Protein AF-A0A2A5E226-F1 (afdb_monomer_lite)

Secondary structure (DSSP, 8-state):
--EEEEE-TTT--EEEEES--TT-EEE-TTT--EEE------HHHHHHHHHHHS-HHHHHHHHHHHHHHHHHHHHHHHHHHHHHHHHHHHHHHHHHHHHHHHHH-------PPPHHHHHHHHHHHHHHHHHHHHHHHHHHHHHHHHHHHHHHHHHHHHHHHHHHHHHHHHHHHHHHHHHHHHHHHHHHHHHHHHHHHHHHHHHHHHHT-SS-------------------------------------THHHHHHHHTT--

pLDDT: mean 72.72, std 20.89, range [28.92, 97.62]

Structure (mmCIF, N/CA/C/O backbone):
data_AF-A0A2A5E226-F1
#
_entry.id   AF-A0A2A5E226-F1
#
loop_
_atom_site.group_PDB
_atom_site.id
_atom_site.type_symbol
_atom_site.label_atom_id
_atom_site.label_alt_id
_atom_site.label_comp_id
_atom_site.label_asym_id
_atom_site.label_entity_id
_atom_site.label_seq_id
_atom_site.pdbx_PDB_ins_code
_atom_site.Cartn_x
_atom_site.Cartn_y
_atom_site.Cartn_z
_atom_site.occupancy
_atom_site.B_iso_or_equiv
_atom_site.auth_seq_id
_atom_site.auth_comp_id
_atom_site.auth_asym_id
_atom_site.auth_atom_id
_atom_site.pdbx_PDB_model_num
ATOM 1 N N . MET A 1 1 ? 13.725 -60.659 -5.431 1.00 53.56 1 MET A N 1
ATOM 2 C CA . MET A 1 1 ? 14.191 -60.593 -6.836 1.00 53.56 1 MET A CA 1
ATOM 3 C C . MET A 1 1 ? 14.044 -59.154 -7.307 1.00 53.56 1 MET A C 1
ATOM 5 O O . MET A 1 1 ? 12.981 -58.585 -7.091 1.00 53.56 1 MET A O 1
ATOM 9 N N . ALA A 1 2 ? 15.102 -58.538 -7.840 1.00 60.06 2 ALA A N 1
ATOM 10 C CA . ALA A 1 2 ? 15.049 -57.152 -8.306 1.00 60.06 2 ALA A CA 1
ATOM 11 C C . ALA A 1 2 ? 14.292 -57.088 -9.643 1.00 60.06 2 ALA A C 1
ATOM 13 O O . ALA A 1 2 ? 14.666 -57.764 -10.601 1.00 60.06 2 ALA A O 1
ATOM 14 N N . LYS A 1 3 ? 13.213 -56.302 -9.689 1.00 72.56 3 LYS A N 1
ATOM 15 C CA . LYS A 1 3 ? 12.493 -55.990 -10.927 1.00 72.56 3 LYS A CA 1
ATOM 16 C C . LYS A 1 3 ? 13.030 -54.679 -11.474 1.00 72.56 3 LYS A C 1
ATOM 18 O O . LYS A 1 3 ? 13.206 -53.729 -10.711 1.00 72.56 3 LYS A O 1
ATOM 23 N N . SER A 1 4 ? 13.284 -54.606 -12.773 1.00 74.56 4 SER A N 1
ATOM 24 C CA . SER A 1 4 ? 13.715 -53.359 -13.409 1.00 74.56 4 SER A CA 1
ATOM 25 C C . SER A 1 4 ? 12.872 -53.076 -14.642 1.00 74.56 4 SER A C 1
ATOM 27 O O . SER A 1 4 ? 12.510 -53.981 -15.394 1.00 74.56 4 SER A O 1
ATOM 29 N N . THR A 1 5 ? 12.536 -51.803 -14.827 1.00 80.19 5 THR A N 1
ATOM 30 C CA . THR A 1 5 ? 11.712 -51.340 -15.943 1.00 80.19 5 THR A CA 1
ATOM 31 C C . THR A 1 5 ? 12.616 -50.862 -17.073 1.00 80.19 5 THR A C 1
ATOM 33 O O . THR A 1 5 ? 13.393 -49.929 -16.882 1.00 80.19 5 THR A O 1
ATOM 36 N N . PHE A 1 6 ? 12.486 -51.466 -18.254 1.00 77.69 6 PHE A N 1
ATOM 37 C CA . PHE A 1 6 ? 13.199 -51.071 -19.471 1.00 77.69 6 PHE A CA 1
ATOM 38 C C . PHE A 1 6 ? 12.232 -50.510 -20.503 1.00 77.69 6 PHE A C 1
ATOM 40 O O . PHE A 1 6 ? 11.155 -51.057 -20.738 1.00 77.69 6 PHE A O 1
ATOM 47 N N . TYR A 1 7 ? 12.624 -49.421 -21.151 1.00 80.19 7 TYR A N 1
ATOM 48 C CA . TYR A 1 7 ? 11.823 -48.804 -22.200 1.00 80.19 7 TYR A CA 1
ATOM 49 C C . TYR A 1 7 ? 12.187 -49.405 -23.556 1.00 80.19 7 TYR A C 1
ATOM 51 O O . TYR A 1 7 ? 13.360 -49.528 -23.897 1.00 80.19 7 TYR A O 1
ATOM 59 N N . CYS A 1 8 ? 11.176 -49.801 -24.327 1.00 79.69 8 CYS A N 1
ATOM 60 C CA . CYS A 1 8 ? 11.375 -50.289 -25.688 1.00 79.69 8 CYS A CA 1
ATOM 61 C C . CYS A 1 8 ? 11.846 -49.144 -26.596 1.00 79.69 8 CYS A C 1
ATOM 63 O O . CYS A 1 8 ? 11.177 -48.113 -26.662 1.00 79.69 8 CYS A O 1
ATOM 65 N N . SER A 1 9 ? 12.936 -49.336 -27.343 1.00 79.56 9 SER A N 1
ATOM 66 C CA . SER A 1 9 ? 13.488 -48.313 -28.248 1.00 79.56 9 SER A CA 1
ATOM 67 C C . SER A 1 9 ? 12.563 -47.988 -29.425 1.00 79.56 9 SER A C 1
ATOM 69 O O . SER A 1 9 ? 12.605 -46.883 -29.953 1.00 79.56 9 SER A O 1
ATOM 71 N N . HIS A 1 10 ? 11.689 -48.922 -29.808 1.00 79.81 10 HIS A N 1
ATOM 72 C CA . HIS A 1 10 ? 10.753 -48.735 -30.917 1.00 79.81 10 HIS A CA 1
ATOM 73 C C . HIS A 1 10 ? 9.467 -47.991 -30.545 1.00 79.81 10 HIS A C 1
ATOM 75 O O . HIS A 1 10 ? 8.918 -47.292 -31.389 1.00 79.81 10 HIS A O 1
ATOM 81 N N . CYS A 1 11 ? 8.941 -48.160 -29.325 1.00 85.19 11 CYS A N 1
ATOM 82 C CA . CYS A 1 11 ? 7.647 -47.571 -28.939 1.00 85.19 11 CYS A CA 1
ATOM 83 C C . CYS A 1 11 ? 7.689 -46.702 -27.677 1.00 85.19 11 CYS A C 1
ATOM 85 O O . CYS A 1 11 ? 6.658 -46.164 -27.280 1.00 85.19 11 CYS A O 1
ATOM 87 N N . GLY A 1 12 ? 8.839 -46.598 -27.009 1.00 79.12 12 GLY A N 1
ATOM 88 C CA . GLY A 1 12 ? 9.019 -45.790 -25.802 1.00 79.12 12 GLY A CA 1
ATOM 89 C C . GLY A 1 12 ? 8.248 -46.281 -24.574 1.00 79.12 12 GLY A C 1
ATOM 90 O O . GLY A 1 12 ? 8.254 -45.606 -23.551 1.00 79.12 12 GLY A O 1
ATOM 91 N N . LYS A 1 13 ? 7.574 -47.439 -24.634 1.00 81.19 13 LYS A N 1
ATOM 92 C CA . LYS A 1 13 ? 6.801 -47.976 -23.505 1.00 81.19 13 LYS A CA 1
ATOM 93 C C . LYS A 1 13 ? 7.666 -48.833 -22.583 1.00 81.19 13 LYS A C 1
ATOM 95 O O . LYS A 1 13 ? 8.498 -49.616 -23.048 1.00 81.19 13 LYS A O 1
ATOM 100 N N . GLY A 1 14 ? 7.435 -48.691 -21.279 1.00 80.88 14 GLY A N 1
ATOM 101 C CA . GLY A 1 14 ? 8.106 -49.462 -20.235 1.00 80.88 14 GLY A CA 1
ATOM 102 C C . GLY A 1 14 ? 7.649 -50.922 -20.215 1.00 80.88 14 GLY A C 1
ATOM 103 O O . GLY A 1 14 ? 6.458 -51.209 -20.304 1.00 80.88 14 GLY A O 1
ATOM 104 N N . ASN A 1 15 ? 8.601 -51.841 -20.098 1.00 78.44 15 ASN A N 1
ATOM 105 C CA . ASN A 1 15 ? 8.393 -53.269 -19.891 1.00 78.44 15 ASN A CA 1
ATOM 106 C C . ASN A 1 15 ? 9.143 -53.649 -18.613 1.00 78.44 15 ASN A C 1
ATOM 108 O O . ASN A 1 15 ? 10.300 -53.269 -18.436 1.00 78.44 15 ASN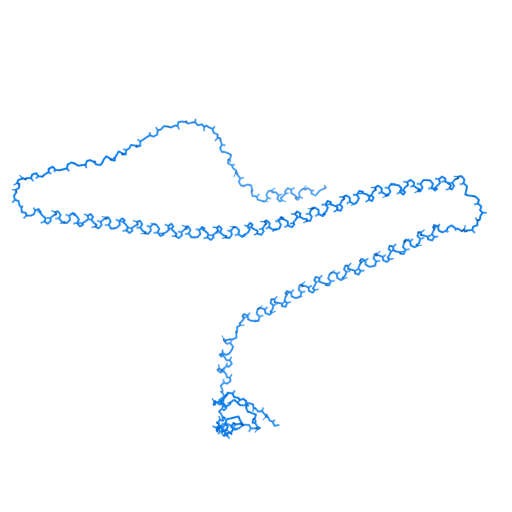 A O 1
ATOM 112 N N . VAL A 1 16 ? 8.484 -54.372 -17.715 1.00 80.25 16 VAL A N 1
ATOM 113 C CA . VAL A 1 16 ? 9.109 -54.849 -16.478 1.00 80.25 16 VAL A CA 1
ATOM 114 C C . VAL A 1 16 ? 9.751 -56.198 -16.768 1.00 80.25 16 VAL A C 1
ATOM 116 O O . VAL A 1 16 ? 9.074 -57.107 -17.244 1.00 80.25 16 VAL A O 1
ATOM 119 N N . VAL A 1 17 ? 11.050 -56.315 -16.498 1.00 77.75 17 VAL A N 1
ATOM 120 C CA . VAL A 1 17 ? 11.806 -57.560 -16.660 1.00 77.75 17 VAL A CA 1
ATOM 121 C C . VAL A 1 17 ? 12.277 -58.016 -15.283 1.00 77.75 17 VAL A C 1
ATOM 123 O O . VAL A 1 17 ? 12.879 -57.244 -14.530 1.00 77.75 17 VAL A O 1
ATOM 126 N N . ASP A 1 18 ? 11.966 -59.265 -14.944 1.00 77.94 18 ASP A N 1
ATOM 127 C CA . ASP A 1 18 ? 12.426 -59.901 -13.713 1.00 77.94 18 ASP A CA 1
ATOM 128 C C . ASP A 1 18 ? 13.878 -60.375 -13.916 1.00 77.94 18 ASP A C 1
ATOM 130 O O . ASP A 1 18 ? 14.147 -61.173 -14.811 1.00 77.94 18 ASP A O 1
ATOM 134 N N . SER A 1 19 ? 14.810 -59.880 -13.090 1.00 76.19 19 SER A N 1
ATOM 135 C CA . SER A 1 19 ? 16.246 -60.225 -13.128 1.00 76.19 19 SER A CA 1
ATOM 136 C C . SER A 1 19 ? 16.934 -59.965 -14.485 1.00 76.19 19 SER A C 1
ATOM 138 O O . SER A 1 19 ? 17.381 -60.909 -15.139 1.00 76.19 19 SER A O 1
ATOM 140 N N . PRO A 1 20 ? 17.043 -58.699 -14.928 1.00 73.81 20 PRO A N 1
ATOM 141 C CA . PRO A 1 20 ? 17.631 -58.369 -16.225 1.00 73.81 20 PRO A CA 1
ATOM 142 C C . PRO A 1 20 ? 19.131 -58.684 -16.294 1.00 73.81 20 PRO A C 1
ATOM 144 O O . PRO A 1 20 ? 19.897 -58.321 -15.400 1.00 73.81 20 PRO A O 1
ATOM 147 N N . ILE A 1 21 ? 19.557 -59.295 -17.399 1.00 75.69 21 ILE A N 1
ATOM 148 C CA . ILE A 1 21 ? 20.969 -59.539 -17.718 1.00 75.69 21 ILE A CA 1
ATOM 149 C C . ILE A 1 21 ? 21.381 -58.619 -18.875 1.00 75.69 21 ILE A C 1
ATOM 151 O O . ILE A 1 21 ? 20.626 -58.425 -19.827 1.00 75.69 21 ILE A O 1
ATOM 155 N N . ASN A 1 22 ? 22.584 -58.042 -18.807 1.00 78.06 22 ASN A N 1
ATOM 1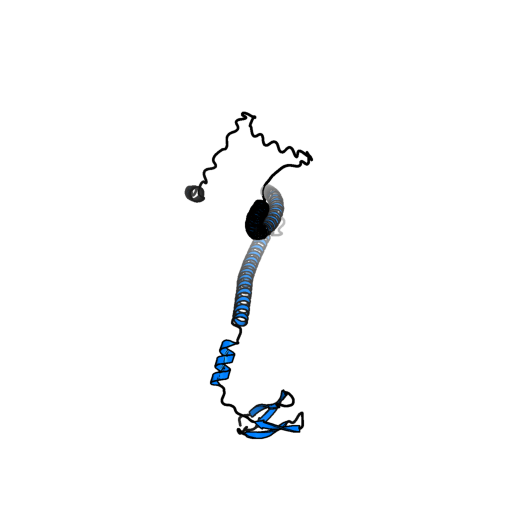56 C CA . ASN A 1 22 ? 23.119 -57.232 -19.902 1.00 78.06 22 ASN A CA 1
ATOM 157 C C . ASN A 1 22 ? 23.225 -58.067 -21.193 1.00 78.06 22 ASN A C 1
ATOM 159 O O . ASN A 1 22 ? 23.705 -59.199 -21.161 1.00 78.06 22 ASN A O 1
ATOM 163 N N . GLY A 1 23 ? 22.763 -57.526 -22.317 1.00 75.25 23 GLY A N 1
ATOM 164 C CA . GLY A 1 23 ? 22.661 -58.226 -23.599 1.00 75.25 23 GLY A CA 1
ATOM 165 C C . GLY A 1 23 ? 21.449 -59.160 -23.736 1.00 75.25 23 GLY A C 1
ATOM 166 O O . GLY A 1 23 ? 21.272 -59.776 -24.790 1.00 75.25 23 GLY A O 1
ATOM 167 N N . GLN A 1 24 ? 20.589 -59.284 -22.717 1.00 82.81 24 GLN A N 1
ATOM 168 C CA . GLN A 1 24 ? 19.393 -60.125 -22.792 1.00 82.81 24 GLN A CA 1
ATOM 169 C C . GLN A 1 24 ? 18.371 -59.533 -23.766 1.00 82.81 24 GLN A C 1
ATOM 171 O O . GLN A 1 24 ? 17.999 -58.362 -23.677 1.00 82.81 24 GLN A O 1
ATOM 176 N N . LYS A 1 25 ? 17.880 -60.370 -24.683 1.00 83.25 25 LYS A N 1
ATOM 177 C CA . LYS A 1 25 ? 16.801 -60.005 -25.601 1.00 83.25 25 LYS A CA 1
ATOM 178 C C . LYS A 1 25 ? 15.444 -60.234 -24.944 1.00 83.25 25 LYS A C 1
ATOM 180 O O . LYS A 1 25 ? 15.196 -61.306 -24.397 1.00 83.25 25 LYS A O 1
ATOM 185 N N . PHE A 1 26 ? 14.553 -59.255 -25.039 1.00 82.88 26 PHE A N 1
ATOM 186 C CA . PHE A 1 26 ? 13.158 -59.380 -24.621 1.00 82.88 26 PHE A CA 1
ATOM 187 C C . PHE A 1 26 ? 12.224 -58.867 -25.713 1.00 82.88 26 PHE A C 1
ATOM 189 O O . PHE A 1 26 ? 12.534 -57.917 -26.430 1.00 82.88 26 PHE A O 1
ATOM 196 N N . ASN A 1 27 ? 11.053 -59.482 -25.833 1.00 84.38 27 ASN A N 1
ATOM 197 C CA . ASN A 1 27 ? 10.020 -58.996 -26.739 1.00 84.38 27 ASN A CA 1
ATOM 198 C C . ASN A 1 27 ? 9.180 -57.944 -26.021 1.00 84.38 27 ASN A C 1
ATOM 200 O O . ASN A 1 27 ? 8.675 -58.183 -24.924 1.00 84.38 27 ASN A O 1
ATOM 204 N N . CYS A 1 28 ? 9.019 -56.775 -26.637 1.00 82.56 28 CYS A N 1
ATOM 205 C CA . CYS A 1 28 ? 8.155 -55.751 -26.075 1.00 82.56 28 CYS A CA 1
ATOM 206 C C . CYS A 1 28 ? 6.695 -56.211 -26.141 1.00 82.56 28 CYS A C 1
ATOM 208 O O . CYS A 1 28 ? 6.183 -56.513 -27.218 1.00 82.56 28 CYS A O 1
ATOM 210 N N . LEU A 1 29 ? 5.996 -56.181 -25.006 1.00 83.31 29 LEU A N 1
ATOM 211 C CA . LEU A 1 29 ? 4.583 -56.571 -24.924 1.00 83.31 29 LEU A CA 1
ATOM 212 C C . LEU A 1 29 ? 3.669 -55.669 -25.770 1.00 83.31 29 LEU A C 1
ATOM 214 O O . LEU A 1 29 ? 2.597 -56.093 -26.187 1.00 83.31 29 LEU A O 1
ATOM 218 N N . ASN A 1 30 ? 4.104 -54.437 -26.052 1.00 84.75 30 ASN A N 1
ATOM 219 C CA . ASN A 1 30 ? 3.303 -53.442 -26.760 1.00 84.75 30 ASN A CA 1
ATOM 220 C C . ASN A 1 30 ? 3.472 -53.465 -28.285 1.00 84.75 30 ASN A C 1
ATOM 222 O O . ASN A 1 30 ? 2.495 -53.265 -28.996 1.00 84.75 30 ASN A O 1
ATOM 226 N N . CYS A 1 31 ? 4.687 -53.672 -28.799 1.00 87.69 31 CYS A N 1
ATOM 227 C CA . CYS A 1 31 ? 4.952 -53.633 -30.245 1.00 87.69 31 CYS A CA 1
ATOM 228 C C . CYS A 1 31 ? 5.504 -54.947 -30.810 1.00 87.69 31 CYS A C 1
ATOM 230 O O . CYS A 1 31 ? 5.799 -55.015 -31.999 1.00 87.69 31 CYS A O 1
ATOM 232 N N . ARG A 1 32 ? 5.660 -55.979 -29.967 1.00 84.69 32 ARG A N 1
ATOM 233 C CA . ARG A 1 32 ? 6.193 -57.313 -30.299 1.00 84.69 32 ARG A CA 1
ATOM 234 C C . ARG A 1 32 ? 7.597 -57.327 -30.917 1.00 84.69 32 ARG A C 1
ATOM 236 O O . ARG A 1 32 ? 8.069 -58.388 -31.305 1.00 84.69 32 ARG A O 1
ATOM 243 N N . GLN A 1 33 ? 8.283 -56.185 -30.953 1.00 85.19 33 GLN A N 1
ATOM 244 C CA . GLN A 1 33 ? 9.668 -56.094 -31.399 1.00 85.19 33 GLN A CA 1
ATOM 245 C C . GLN A 1 33 ? 10.622 -56.612 -30.325 1.00 85.19 33 GLN A C 1
ATOM 247 O O . GLN A 1 33 ? 10.435 -56.354 -29.128 1.00 85.19 33 GLN A O 1
ATOM 252 N N . THR A 1 34 ? 11.665 -57.309 -30.765 1.00 84.25 34 THR A N 1
ATOM 253 C CA . THR A 1 34 ? 12.746 -57.781 -29.903 1.00 84.25 34 THR A CA 1
ATOM 254 C C . THR A 1 34 ? 13.688 -56.625 -29.589 1.00 84.25 34 THR A C 1
ATOM 256 O O . THR A 1 34 ? 14.222 -55.988 -30.490 1.00 84.25 34 THR A O 1
ATOM 259 N N . ASN A 1 35 ? 13.890 -56.349 -28.305 1.00 79.44 35 ASN A N 1
ATOM 260 C CA . ASN A 1 35 ? 14.796 -55.323 -27.797 1.00 79.44 35 ASN A CA 1
ATOM 261 C C . ASN A 1 35 ? 15.929 -56.002 -27.026 1.00 79.44 35 ASN A C 1
ATOM 263 O O . ASN A 1 35 ? 15.714 -57.053 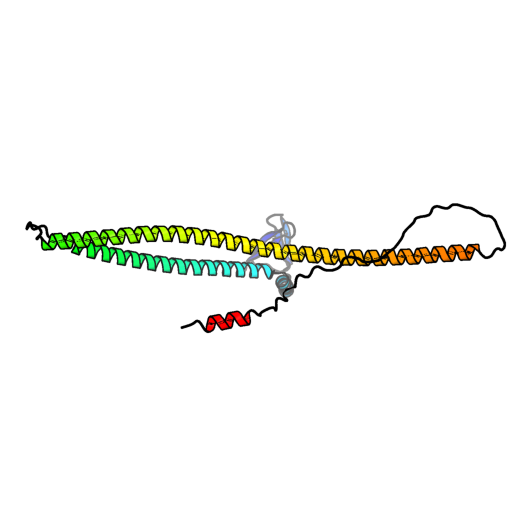-26.423 1.00 79.44 35 ASN A O 1
ATOM 267 N N . THR A 1 36 ? 17.109 -55.393 -27.016 1.00 79.88 36 THR A N 1
ATOM 268 C CA . THR A 1 36 ? 18.251 -55.848 -26.213 1.00 79.88 36 THR A CA 1
ATOM 269 C C . THR A 1 36 ? 18.376 -54.953 -24.986 1.00 79.88 36 THR A C 1
ATOM 271 O O . THR A 1 36 ? 18.268 -53.732 -25.092 1.00 79.88 36 THR A O 1
ATOM 274 N N . ILE A 1 37 ? 18.562 -55.553 -23.812 1.00 76.38 37 ILE A N 1
ATOM 275 C CA . ILE A 1 37 ? 18.865 -54.820 -22.584 1.00 76.38 37 ILE A CA 1
ATOM 276 C C . ILE A 1 37 ? 20.339 -54.429 -22.618 1.00 76.38 37 ILE A C 1
ATOM 278 O O . ILE A 1 37 ? 21.194 -55.270 -22.367 1.00 76.38 37 ILE A O 1
ATOM 282 N N . ASP A 1 38 ? 20.632 -53.159 -22.879 1.00 69.12 38 ASP A N 1
ATOM 283 C CA . ASP A 1 38 ? 21.972 -52.606 -22.683 1.00 69.12 38 ASP A CA 1
ATOM 284 C C . ASP A 1 38 ? 22.042 -51.935 -21.307 1.00 69.12 38 ASP A C 1
ATOM 286 O O . ASP A 1 38 ? 21.602 -50.797 -21.108 1.00 69.12 38 ASP A O 1
ATOM 290 N N . ILE A 1 39 ? 22.598 -52.650 -20.327 1.00 66.44 39 ILE A N 1
ATOM 291 C CA . ILE A 1 39 ? 22.973 -52.091 -19.025 1.00 66.44 39 ILE A CA 1
ATOM 292 C C . ILE A 1 39 ? 24.274 -51.314 -19.233 1.00 66.44 39 ILE A C 1
ATOM 294 O O . ILE A 1 39 ? 25.361 -51.752 -18.860 1.00 66.44 39 ILE A O 1
ATOM 298 N N . ILE A 1 40 ? 24.178 -50.152 -19.877 1.00 57.94 40 ILE A N 1
ATOM 299 C CA . ILE A 1 40 ? 25.302 -49.222 -19.944 1.00 57.94 40 ILE A CA 1
ATOM 300 C C . ILE A 1 40 ? 25.512 -48.701 -18.519 1.00 57.94 40 ILE A C 1
ATOM 302 O O . ILE A 1 40 ? 24.678 -47.959 -17.993 1.00 57.94 40 ILE A O 1
ATOM 306 N N . VAL A 1 41 ? 26.613 -49.110 -17.881 1.00 53.81 41 VAL A N 1
ATOM 307 C CA . VAL A 1 41 ? 27.096 -48.563 -16.603 1.00 53.81 41 VAL A CA 1
ATOM 308 C C . VAL A 1 41 ? 27.612 -47.145 -16.862 1.00 53.81 41 VAL A C 1
ATOM 310 O O . VAL A 1 41 ? 28.802 -46.869 -16.846 1.00 53.81 41 VAL A O 1
ATOM 313 N N . ASP A 1 42 ? 26.682 -46.237 -17.140 1.00 49.34 42 ASP A N 1
ATOM 314 C CA . ASP A 1 42 ? 26.924 -44.823 -17.443 1.00 49.34 42 ASP A CA 1
ATOM 315 C C . ASP A 1 42 ? 26.470 -43.921 -16.288 1.00 49.34 42 ASP A C 1
ATOM 317 O O . ASP A 1 42 ? 26.130 -42.748 -16.452 1.00 49.34 42 ASP A O 1
ATOM 321 N N . ASN A 1 43 ? 26.420 -44.482 -15.079 1.00 52.41 43 ASN A N 1
ATOM 322 C CA . ASN A 1 43 ? 25.854 -43.800 -13.921 1.00 52.41 43 ASN A CA 1
ATOM 323 C C . ASN A 1 43 ? 26.718 -42.629 -13.436 1.00 52.41 43 ASN A C 1
ATOM 325 O O . ASN A 1 43 ? 26.193 -41.733 -12.789 1.00 52.41 43 ASN A O 1
ATOM 329 N N . VAL A 1 44 ? 28.009 -42.568 -13.774 1.00 53.50 44 VAL A N 1
ATOM 330 C CA . VAL A 1 44 ? 28.869 -41.455 -13.337 1.00 53.50 44 VAL A CA 1
ATOM 331 C C . VAL A 1 44 ? 28.773 -40.261 -14.289 1.00 53.50 44 VAL A C 1
ATOM 333 O O . VAL A 1 44 ? 28.648 -39.127 -13.829 1.00 53.50 44 VAL A O 1
ATOM 336 N N . GLN A 1 45 ? 28.759 -40.492 -15.605 1.00 51.41 45 GLN A N 1
ATOM 337 C CA . GLN A 1 45 ? 28.701 -39.418 -16.602 1.00 51.41 45 GLN A CA 1
ATOM 338 C C . GLN A 1 45 ? 27.295 -38.801 -16.674 1.00 51.41 45 GLN A C 1
ATOM 340 O O . GLN A 1 45 ? 27.155 -37.577 -16.665 1.00 51.41 45 GLN A O 1
ATOM 345 N N . ARG A 1 46 ? 26.245 -39.634 -16.618 1.00 54.47 46 ARG A N 1
ATOM 346 C CA . ARG A 1 46 ? 24.844 -39.188 -16.672 1.00 54.47 46 ARG A CA 1
ATOM 347 C C . ARG A 1 46 ? 24.423 -38.444 -15.398 1.00 54.47 46 ARG A C 1
ATOM 349 O O . ARG A 1 46 ? 23.716 -37.447 -15.491 1.00 54.47 46 ARG A O 1
ATOM 356 N N . VAL A 1 47 ? 24.921 -38.836 -14.218 1.00 56.75 47 VAL A N 1
ATOM 357 C CA . VAL A 1 47 ? 24.727 -38.063 -12.972 1.00 56.75 47 VAL A CA 1
ATOM 358 C C . VAL A 1 47 ? 25.513 -36.748 -13.007 1.00 56.75 47 VAL A C 1
ATOM 360 O O . VAL A 1 47 ? 24.974 -35.721 -12.596 1.00 56.75 47 VAL A O 1
ATOM 363 N N . LYS A 1 48 ? 26.732 -36.719 -13.569 1.00 53.09 48 LYS A N 1
ATOM 364 C CA . LYS A 1 48 ? 27.487 -35.465 -13.773 1.00 53.09 48 LYS A CA 1
ATOM 365 C C . LYS A 1 48 ? 26.790 -34.501 -14.735 1.00 53.09 48 LYS A C 1
ATOM 367 O O . LYS A 1 48 ? 26.819 -33.293 -14.506 1.00 53.09 48 LYS A O 1
ATOM 372 N N . GLU A 1 49 ? 26.160 -35.006 -15.792 1.00 54.22 49 GLU A N 1
ATOM 373 C CA . GLU A 1 49 ? 25.410 -34.181 -16.745 1.00 54.22 49 GLU A CA 1
ATOM 374 C C . GLU A 1 49 ? 24.037 -33.755 -16.210 1.00 54.22 49 GLU A C 1
ATOM 376 O O . GLU A 1 49 ? 23.657 -32.598 -16.391 1.00 54.22 49 GLU A O 1
ATOM 381 N N . MET A 1 50 ? 23.323 -34.614 -15.472 1.00 50.31 50 MET A N 1
ATOM 382 C CA . MET A 1 50 ? 22.072 -34.229 -14.802 1.00 50.31 50 MET A CA 1
ATOM 383 C C . MET A 1 50 ? 22.305 -33.252 -13.643 1.00 50.31 50 MET A C 1
ATOM 385 O O . MET A 1 50 ? 21.515 -32.327 -13.467 1.00 50.31 50 MET A O 1
ATOM 389 N N . SER A 1 51 ? 23.424 -33.365 -12.920 1.00 51.75 51 SER A N 1
ATOM 390 C CA . SER A 1 51 ? 23.829 -32.384 -11.901 1.00 51.75 51 SER A CA 1
ATOM 391 C C . SER A 1 51 ? 24.191 -31.019 -12.500 1.00 51.75 51 SER A C 1
ATOM 393 O O . SER A 1 51 ? 24.124 -30.020 -11.791 1.00 51.75 51 SER A O 1
ATOM 395 N N . LYS A 1 52 ? 24.556 -30.951 -13.789 1.00 55.22 52 LYS A N 1
ATOM 396 C CA . LYS A 1 52 ? 24.801 -29.691 -14.515 1.00 55.22 52 LYS A CA 1
ATOM 397 C C . LYS A 1 52 ? 23.558 -29.132 -15.218 1.00 55.22 52 LYS A C 1
ATOM 399 O O . LYS A 1 52 ? 23.582 -27.978 -15.632 1.00 55.22 52 LYS A O 1
ATOM 404 N N . ARG A 1 53 ? 22.488 -29.923 -15.368 1.00 50.38 53 ARG A N 1
ATOM 405 C CA . ARG A 1 53 ? 21.259 -29.548 -16.098 1.00 50.38 53 ARG A CA 1
ATOM 406 C C . ARG A 1 53 ? 19.999 -29.462 -15.228 1.00 50.38 53 ARG A C 1
ATOM 408 O O . ARG A 1 53 ? 18.929 -29.185 -15.763 1.00 50.38 53 ARG A O 1
ATOM 415 N N . GLN A 1 54 ? 20.092 -29.642 -13.909 1.00 47.44 54 GLN A N 1
ATOM 416 C CA . GLN A 1 54 ? 18.990 -29.299 -13.006 1.00 47.44 54 GLN A CA 1
ATOM 417 C C . GLN A 1 54 ? 18.948 -27.780 -12.763 1.00 47.44 54 GLN A C 1
ATOM 419 O O . GLN A 1 54 ? 19.955 -27.194 -12.360 1.00 47.44 54 GLN A O 1
ATOM 424 N N . PRO A 1 55 ? 17.803 -27.112 -12.991 1.00 48.62 55 PRO A N 1
ATOM 425 C CA . PRO A 1 55 ? 17.712 -25.674 -12.834 1.00 48.62 55 PRO A CA 1
ATOM 426 C C . PRO A 1 55 ? 17.706 -25.335 -11.343 1.00 48.62 55 PRO A C 1
ATOM 428 O O . PRO A 1 55 ? 16.709 -25.531 -10.648 1.00 48.62 55 PRO A O 1
ATOM 431 N N . VAL A 1 56 ? 18.795 -24.731 -10.869 1.00 52.72 56 VAL A N 1
ATOM 432 C CA . VAL A 1 56 ? 18.873 -24.037 -9.568 1.00 52.72 56 VAL A CA 1
ATOM 433 C C . VAL A 1 56 ? 17.671 -23.089 -9.367 1.00 52.72 56 VAL A C 1
ATOM 435 O O . VAL A 1 56 ? 17.221 -22.883 -8.245 1.00 52.72 56 VAL A O 1
ATOM 438 N N . ALA A 1 57 ? 17.066 -22.604 -10.459 1.00 51.72 57 ALA A N 1
ATOM 439 C CA . ALA A 1 57 ? 15.862 -21.776 -10.469 1.00 51.72 57 ALA A CA 1
ATOM 440 C C . ALA A 1 57 ? 14.580 -22.448 -9.922 1.00 51.72 57 ALA A C 1
ATOM 442 O O . ALA A 1 57 ? 13.701 -21.754 -9.412 1.00 51.72 57 ALA A O 1
ATOM 443 N N . HIS A 1 58 ? 14.430 -23.777 -10.006 1.00 49.31 58 HIS A N 1
ATOM 444 C CA . HIS A 1 58 ? 13.211 -24.440 -9.513 1.00 49.31 58 HIS A CA 1
ATOM 445 C C . HIS A 1 58 ? 13.233 -24.611 -7.984 1.00 49.31 58 HIS A C 1
ATOM 447 O O . HIS A 1 58 ? 12.196 -24.471 -7.331 1.00 49.31 58 HIS A O 1
ATOM 453 N N . ASN A 1 59 ? 14.415 -24.829 -7.399 1.00 56.09 59 ASN A N 1
ATOM 454 C CA . ASN A 1 59 ? 14.591 -24.902 -5.946 1.00 56.09 59 ASN A CA 1
ATOM 455 C C . ASN A 1 59 ? 14.540 -23.521 -5.281 1.00 56.09 59 ASN A C 1
ATOM 457 O O . ASN A 1 59 ? 13.960 -23.391 -4.205 1.00 56.09 59 ASN A O 1
ATOM 461 N N . THR A 1 60 ? 15.064 -22.469 -5.920 1.00 61.31 60 THR A N 1
ATOM 462 C CA . THR A 1 60 ? 14.956 -21.102 -5.379 1.00 61.31 60 THR A CA 1
ATOM 463 C C . THR A 1 60 ? 13.514 -20.594 -5.379 1.00 61.31 60 THR A C 1
ATOM 465 O O . THR A 1 60 ? 13.090 -19.977 -4.404 1.00 61.31 60 THR A O 1
ATOM 468 N N . ASN A 1 61 ? 12.725 -20.911 -6.411 1.00 69.62 61 ASN A N 1
ATOM 469 C CA . ASN A 1 61 ? 11.302 -20.561 -6.454 1.00 69.62 61 ASN A CA 1
ATOM 470 C C . ASN A 1 61 ? 10.469 -21.322 -5.414 1.00 69.62 61 ASN A C 1
ATOM 472 O O . ASN A 1 61 ? 9.580 -20.736 -4.795 1.00 69.62 61 ASN A O 1
ATOM 476 N N . GLN A 1 62 ? 10.762 -22.605 -5.176 1.00 73.62 62 GLN A N 1
ATOM 477 C CA . GLN A 1 62 ? 10.109 -23.365 -4.107 1.00 73.62 62 GLN A CA 1
ATOM 478 C C . GLN A 1 62 ? 10.473 -22.823 -2.723 1.00 73.62 62 GLN A C 1
ATOM 480 O O . GLN A 1 62 ? 9.580 -22.614 -1.905 1.00 73.62 62 GLN A O 1
AT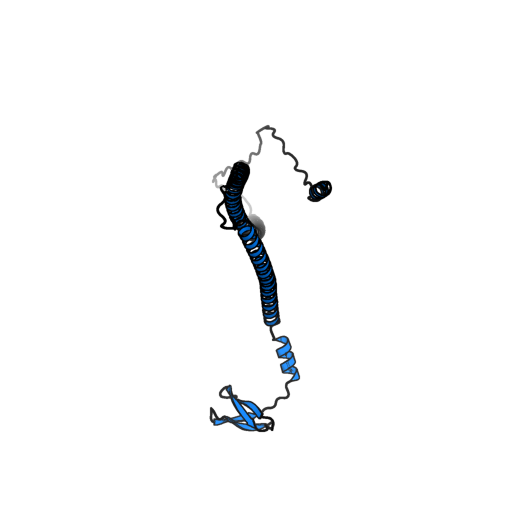OM 485 N N . LEU A 1 63 ? 11.748 -22.510 -2.484 1.00 80.44 63 LEU A N 1
ATOM 486 C CA . LEU A 1 63 ? 12.206 -21.930 -1.223 1.00 80.44 63 LEU A CA 1
ATOM 487 C C . LEU A 1 63 ? 11.583 -20.548 -0.971 1.00 80.44 63 LEU A C 1
ATOM 489 O O . LEU A 1 63 ? 11.100 -20.275 0.125 1.00 80.44 63 LEU A O 1
ATOM 493 N N . ALA A 1 64 ? 11.499 -19.699 -1.999 1.00 79.00 64 ALA A N 1
ATOM 494 C CA . ALA A 1 64 ? 10.822 -18.407 -1.909 1.00 79.00 64 ALA A CA 1
ATOM 495 C C . ALA A 1 64 ? 9.320 -18.554 -1.605 1.00 79.00 64 ALA A C 1
ATOM 497 O O . ALA A 1 64 ? 8.770 -17.781 -0.820 1.00 79.00 64 ALA A O 1
ATOM 498 N N . ASN A 1 65 ? 8.652 -19.553 -2.189 1.00 87.00 65 ASN A N 1
ATOM 499 C CA . ASN A 1 65 ? 7.247 -19.848 -1.903 1.00 87.00 65 ASN A CA 1
ATOM 500 C C . ASN A 1 65 ? 7.061 -20.344 -0.458 1.00 87.00 65 ASN A C 1
ATOM 502 O O . ASN A 1 65 ? 6.167 -19.876 0.241 1.00 87.00 65 ASN A O 1
ATOM 506 N N . ILE A 1 66 ? 7.953 -21.213 0.028 1.00 89.62 66 ILE A N 1
ATOM 507 C CA . ILE A 1 66 ? 7.959 -21.678 1.423 1.00 89.62 66 ILE A CA 1
ATOM 508 C C . ILE A 1 66 ? 8.156 -20.505 2.388 1.00 89.62 66 ILE A C 1
ATOM 510 O O . ILE A 1 66 ? 7.391 -20.379 3.339 1.00 89.62 66 ILE A O 1
ATOM 514 N N . HIS A 1 67 ? 9.109 -19.605 2.126 1.00 88.81 67 HIS A N 1
ATOM 515 C CA . HIS A 1 67 ? 9.305 -18.416 2.959 1.00 88.81 67 HIS A CA 1
ATOM 516 C C . HIS A 1 67 ? 8.070 -17.514 2.983 1.00 88.81 67 HIS A C 1
ATOM 518 O O . HIS A 1 67 ? 7.659 -17.088 4.057 1.00 88.81 67 HIS A O 1
ATOM 524 N N . ARG A 1 68 ? 7.430 -17.273 1.830 1.00 89.38 68 ARG A N 1
ATOM 525 C CA . ARG A 1 68 ? 6.178 -16.499 1.774 1.00 89.38 68 ARG A CA 1
ATOM 526 C C . ARG A 1 68 ? 5.062 -17.165 2.574 1.00 89.38 68 ARG A C 1
ATOM 528 O O . ARG A 1 68 ? 4.390 -16.485 3.341 1.00 89.38 68 ARG A O 1
ATOM 535 N N . LYS A 1 69 ? 4.881 -18.480 2.422 1.00 91.88 69 LYS A N 1
ATOM 536 C CA . LYS A 1 69 ? 3.887 -19.248 3.185 1.00 91.88 69 LYS A CA 1
ATOM 537 C C . LYS A 1 69 ? 4.165 -19.202 4.684 1.00 91.88 69 LYS A C 1
ATOM 539 O O . LYS A 1 69 ? 3.227 -19.021 5.447 1.00 91.88 69 LYS A O 1
ATOM 544 N N . LYS A 1 70 ? 5.432 -19.298 5.092 1.00 93.88 70 LYS A N 1
ATOM 545 C CA . LYS A 1 70 ? 5.840 -19.159 6.491 1.00 93.88 70 LYS A CA 1
ATOM 546 C C . LYS A 1 70 ? 5.475 -17.779 7.041 1.00 93.88 70 LYS A C 1
ATOM 548 O O . LYS A 1 70 ? 4.798 -17.707 8.048 1.00 93.88 70 LYS A O 1
ATOM 553 N N . THR A 1 71 ? 5.815 -16.697 6.338 1.00 91.44 71 THR A N 1
ATOM 554 C CA . THR A 1 71 ? 5.460 -15.337 6.780 1.00 91.44 71 THR A CA 1
ATOM 555 C C . THR A 1 71 ? 3.949 -15.118 6.880 1.00 91.44 71 THR A C 1
ATOM 557 O O . THR A 1 71 ? 3.497 -14.371 7.741 1.00 91.44 71 THR A O 1
ATOM 560 N N . LEU A 1 72 ? 3.156 -15.733 5.999 1.00 92.75 72 LEU A N 1
ATOM 561 C CA . LEU A 1 72 ? 1.694 -15.681 6.099 1.00 92.75 72 LEU A CA 1
ATOM 562 C C . LEU A 1 72 ? 1.175 -16.481 7.298 1.00 92.75 72 LEU A C 1
ATOM 564 O O . LEU A 1 72 ? 0.261 -16.022 7.968 1.00 92.75 72 LEU A O 1
ATOM 568 N N . LEU A 1 73 ? 1.767 -17.644 7.579 1.00 93.19 73 LEU A N 1
ATOM 569 C CA . LEU A 1 73 ? 1.442 -18.439 8.762 1.00 93.19 73 LEU A CA 1
ATOM 570 C C . LEU A 1 73 ? 1.792 -17.703 10.054 1.00 93.19 73 LEU A C 1
ATOM 572 O O . LEU A 1 73 ? 0.939 -17.639 10.927 1.00 93.19 73 LEU A O 1
ATOM 576 N N . ASP A 1 74 ? 2.978 -17.098 10.142 1.00 92.56 74 ASP A N 1
ATOM 577 C CA . ASP A 1 74 ? 3.403 -16.323 11.314 1.00 92.56 74 ASP A CA 1
ATOM 578 C C . ASP A 1 74 ? 2.402 -15.181 11.592 1.00 92.56 74 ASP A C 1
ATOM 580 O O . ASP A 1 74 ? 1.897 -15.053 12.699 1.00 92.56 74 ASP A O 1
ATOM 584 N N . LYS A 1 75 ? 1.982 -14.440 10.555 1.00 93.50 75 LYS A N 1
ATOM 585 C CA . LYS A 1 75 ? 0.933 -13.410 10.691 1.00 93.50 75 LYS A CA 1
ATOM 586 C C . LYS A 1 75 ? -0.421 -13.969 11.123 1.00 93.50 75 LYS A C 1
ATOM 588 O O . LYS A 1 75 ? -1.153 -13.296 11.837 1.00 93.50 75 LYS A O 1
ATOM 593 N N . ASN A 1 76 ? -0.792 -15.153 10.641 1.00 94.06 76 ASN A N 1
ATOM 594 C CA . ASN A 1 76 ? -2.044 -15.785 11.045 1.00 94.06 76 ASN A CA 1
ATOM 595 C C . ASN A 1 76 ? -1.995 -16.228 12.511 1.00 94.06 76 ASN A C 1
ATOM 597 O O . ASN A 1 76 ? -3.017 -16.143 13.179 1.00 94.06 76 ASN A O 1
ATOM 601 N N . ILE A 1 77 ? -0.834 -16.669 13.001 1.00 96.25 77 ILE A N 1
ATOM 602 C CA . ILE A 1 77 ? -0.624 -16.991 14.417 1.00 96.25 77 ILE A CA 1
ATOM 603 C C . ILE A 1 77 ? -0.780 -15.722 15.261 1.00 96.25 77 ILE A C 1
ATOM 605 O O . ILE A 1 77 ? -1.618 -15.717 16.155 1.00 96.25 77 ILE A O 1
ATOM 609 N N . ASP A 1 78 ? -0.106 -14.624 14.898 1.00 94.56 78 ASP A N 1
ATOM 610 C CA . ASP A 1 78 ? -0.234 -13.338 15.607 1.00 94.56 78 ASP A CA 1
ATOM 611 C C . ASP A 1 78 ? -1.698 -12.846 15.659 1.00 94.56 78 ASP A C 1
ATOM 613 O O . ASP A 1 78 ? -2.162 -12.289 16.654 1.00 94.56 78 ASP A O 1
ATOM 617 N N . LEU A 1 79 ? -2.452 -13.037 14.568 1.00 96.06 79 LEU A N 1
ATOM 618 C CA . LEU A 1 79 ? -3.871 -12.676 14.512 1.00 96.06 79 LEU A CA 1
ATOM 619 C C . LEU A 1 79 ? -4.741 -13.569 15.400 1.00 96.06 79 LEU A C 1
ATOM 621 O O . LEU A 1 79 ? -5.692 -13.064 15.990 1.00 96.06 79 LEU A O 1
ATOM 625 N N . LEU A 1 80 ? -4.442 -14.867 15.484 1.00 94.44 80 LEU A N 1
ATOM 626 C CA . LEU A 1 80 ? -5.158 -15.791 16.364 1.00 94.44 80 LEU A CA 1
ATOM 627 C C . LEU A 1 80 ? -4.906 -15.456 17.836 1.00 94.44 80 LEU A C 1
ATOM 629 O O . LEU A 1 80 ? -5.870 -15.357 18.586 1.00 94.44 80 LEU A O 1
ATOM 633 N N . GLU A 1 81 ? -3.659 -15.175 18.220 1.00 95.44 81 GLU A N 1
ATOM 634 C CA . GLU A 1 81 ? -3.318 -14.740 19.585 1.00 95.44 81 GLU A CA 1
ATOM 635 C C . GLU A 1 81 ? -4.076 -13.460 19.969 1.00 95.44 81 GLU A C 1
ATOM 637 O O . GLU A 1 81 ? -4.639 -13.357 21.057 1.00 95.44 81 GLU A O 1
ATOM 642 N N . LYS A 1 82 ? -4.185 -12.503 19.039 1.00 96.44 82 LYS A N 1
ATOM 643 C CA . LYS A 1 82 ? -4.955 -11.275 19.264 1.00 96.44 82 LYS A CA 1
ATOM 644 C C . LYS A 1 82 ? -6.462 -11.520 19.389 1.00 96.44 82 LYS A C 1
ATOM 646 O O . LYS A 1 82 ? -7.139 -10.801 20.120 1.00 96.44 82 LYS A O 1
ATOM 651 N N . ILE A 1 83 ? -7.010 -12.493 18.660 1.00 94.12 83 ILE A N 1
ATOM 652 C CA . ILE A 1 83 ? -8.423 -12.875 18.797 1.00 94.12 83 ILE A CA 1
ATOM 653 C C . ILE A 1 83 ? -8.667 -13.492 20.174 1.00 94.12 83 ILE A C 1
ATOM 655 O O . ILE A 1 83 ? -9.632 -13.104 20.828 1.00 94.12 83 ILE A O 1
ATOM 659 N N . GLU A 1 84 ? -7.784 -14.378 20.637 1.00 94.56 84 GLU A N 1
ATOM 660 C CA . GLU A 1 84 ? -7.875 -14.976 21.975 1.00 94.56 84 GLU A CA 1
ATOM 661 C C . GLU A 1 84 ? -7.798 -13.912 23.085 1.00 94.56 84 GLU A C 1
ATOM 663 O O . GLU A 1 84 ? -8.586 -13.953 24.032 1.00 94.56 84 GLU A O 1
ATOM 668 N N . GLU A 1 85 ? -6.921 -12.912 22.942 1.00 95.56 85 GLU A N 1
ATOM 669 C CA . GLU A 1 85 ? -6.835 -11.769 23.863 1.00 95.56 85 GLU A CA 1
ATOM 670 C C . GLU A 1 85 ? -8.150 -10.971 23.898 1.00 95.56 85 GLU A C 1
ATOM 672 O O . GLU A 1 85 ? -8.720 -10.753 24.968 1.00 95.56 85 GLU A O 1
ATOM 677 N N . MET A 1 86 ? -8.702 -10.616 22.732 1.00 94.06 86 MET A N 1
ATOM 678 C CA . MET A 1 86 ? -9.983 -9.901 22.660 1.00 94.06 86 MET A CA 1
ATOM 679 C C . MET A 1 86 ? -11.158 -10.720 23.213 1.00 94.06 86 MET A C 1
ATOM 681 O O . MET A 1 86 ? -12.085 -10.149 23.791 1.00 94.06 86 MET A O 1
ATOM 685 N N . GLU A 1 87 ? -11.164 -12.042 23.029 1.00 94.81 87 GLU A N 1
ATOM 686 C CA . GLU A 1 87 ? -12.187 -12.918 23.607 1.00 94.81 87 GLU A CA 1
ATOM 687 C C . GLU A 1 87 ? -12.084 -12.968 25.133 1.00 94.81 87 GLU A C 1
ATOM 689 O O . GLU A 1 87 ? -13.112 -12.899 25.813 1.00 94.81 87 GLU A O 1
ATOM 694 N N . SER A 1 88 ? -10.865 -13.026 25.674 1.00 96.38 88 SER A N 1
ATOM 695 C CA . SER A 1 88 ? -10.613 -12.938 27.114 1.00 96.38 88 SER A CA 1
ATOM 696 C C . SER A 1 88 ? -11.107 -11.606 27.687 1.00 96.38 88 SER A C 1
ATOM 698 O O . SER A 1 88 ? -11.875 -11.595 28.653 1.00 96.38 88 SER A O 1
ATOM 700 N N . ASP A 1 89 ? -10.760 -10.486 27.050 1.00 93.62 89 ASP A N 1
ATOM 701 C CA . ASP A 1 89 ? -11.215 -9.151 27.459 1.00 93.62 89 ASP A CA 1
ATOM 702 C C . ASP A 1 89 ? -12.742 -9.022 27.383 1.00 93.62 89 ASP A C 1
ATOM 704 O O . ASP A 1 89 ? -13.383 -8.476 28.285 1.00 93.62 89 ASP A O 1
ATOM 708 N N . SER A 1 90 ? -13.358 -9.580 26.337 1.00 94.69 90 SER A N 1
ATOM 709 C CA . SER A 1 90 ? -14.815 -9.604 26.188 1.00 94.69 90 SER A CA 1
ATOM 710 C C . SER A 1 90 ? -15.494 -10.399 27.307 1.00 94.69 90 SER A C 1
ATOM 712 O O . SER A 1 90 ? -16.520 -9.965 27.842 1.00 94.69 90 SER A O 1
ATOM 714 N N . GLN A 1 91 ? -14.928 -11.544 27.700 1.00 92.50 91 GLN A N 1
ATOM 715 C CA . GLN A 1 91 ? -15.434 -12.335 28.823 1.00 92.50 91 GLN A CA 1
ATOM 716 C C . GLN A 1 91 ? -15.279 -11.597 30.153 1.00 92.50 91 GLN A C 1
ATOM 718 O O . GLN A 1 91 ? -16.223 -11.595 30.950 1.00 92.50 91 GLN A O 1
ATOM 723 N N . HIS A 1 92 ? -14.141 -10.933 30.369 1.00 93.56 92 HIS A N 1
ATOM 724 C CA . HIS A 1 92 ? -13.914 -10.105 31.549 1.00 93.56 92 HIS A CA 1
ATOM 725 C C . HIS A 1 92 ? -14.958 -8.988 31.641 1.00 93.56 92 HIS A C 1
ATOM 727 O O . HIS A 1 92 ? -15.679 -8.898 32.636 1.00 93.56 92 HIS A O 1
ATOM 733 N N . LEU A 1 93 ? -15.138 -8.215 30.568 1.00 93.81 93 LEU A N 1
ATOM 734 C CA . LEU A 1 93 ? -16.107 -7.120 30.524 1.00 93.81 93 LEU A CA 1
ATOM 735 C C . LEU A 1 93 ? -17.546 -7.613 30.743 1.00 93.81 93 LEU A C 1
ATOM 737 O O . LEU A 1 93 ? -18.338 -6.981 31.441 1.00 93.81 93 LEU A O 1
ATOM 741 N N . LYS A 1 94 ? -17.896 -8.782 30.192 1.00 92.12 94 LYS A N 1
ATOM 742 C CA . LYS A 1 94 ? -19.201 -9.415 30.424 1.00 92.12 94 LYS A CA 1
ATOM 743 C C . LYS A 1 94 ? -19.402 -9.800 31.891 1.00 92.12 94 LYS A C 1
ATOM 745 O O . LYS A 1 94 ? -20.517 -9.679 32.401 1.00 92.12 94 LYS A O 1
ATOM 750 N N . SER A 1 95 ? -18.351 -10.276 32.559 1.00 90.75 95 SER A N 1
ATOM 751 C CA . SER A 1 95 ? -18.398 -10.616 33.984 1.00 90.75 95 SER A CA 1
ATOM 752 C C . SER A 1 95 ? -18.570 -9.372 34.860 1.00 90.75 95 SER A C 1
ATOM 754 O O . SER A 1 95 ? -19.451 -9.360 35.718 1.00 90.75 95 SER A O 1
ATOM 756 N N . GLU A 1 96 ? -17.845 -8.297 34.548 1.00 91.00 96 GLU A N 1
ATOM 757 C CA . GLU A 1 96 ? -17.942 -6.997 35.217 1.00 91.00 96 GLU A CA 1
ATOM 758 C C . GLU A 1 96 ? -19.339 -6.379 35.046 1.00 91.00 96 GLU A C 1
ATOM 760 O O . GLU A 1 96 ? -19.966 -5.944 36.012 1.00 91.00 96 GLU A O 1
ATOM 765 N N . TYR A 1 97 ? -19.903 -6.441 33.835 1.00 84.81 97 TYR A N 1
ATOM 766 C CA . TYR A 1 97 ? -21.265 -5.974 33.572 1.00 84.81 97 TYR A CA 1
ATOM 767 C C . TYR A 1 97 ? -22.321 -6.778 34.344 1.00 84.81 97 TYR A C 1
ATOM 769 O O . TYR A 1 97 ? -23.288 -6.217 34.869 1.00 84.81 97 TYR A O 1
ATOM 777 N N . LEU A 1 98 ? -22.143 -8.099 34.445 1.00 87.56 98 LEU A N 1
ATOM 778 C CA . LEU A 1 98 ? -23.032 -8.959 35.224 1.00 87.56 98 LEU A CA 1
ATOM 779 C C . LEU A 1 98 ? -22.951 -8.636 36.723 1.00 87.56 98 LEU A C 1
ATOM 781 O O . LEU A 1 98 ? -23.970 -8.680 37.413 1.00 87.56 98 LEU A O 1
ATOM 785 N N . GLU A 1 99 ? -21.763 -8.303 37.225 1.00 84.94 99 GLU A N 1
ATOM 786 C CA . GLU A 1 99 ? -21.551 -7.902 38.614 1.00 84.94 99 GLU A CA 1
ATOM 787 C C . GLU A 1 99 ? -22.188 -6.543 38.919 1.00 84.94 99 GLU A C 1
ATOM 789 O O . GLU A 1 99 ? -22.961 -6.443 39.874 1.00 84.94 99 GLU A O 1
ATOM 794 N N . MET A 1 100 ? -21.996 -5.541 38.057 1.00 81.94 100 MET A N 1
ATOM 795 C CA . MET A 1 100 ? -22.698 -4.257 38.168 1.00 81.94 100 MET A CA 1
ATOM 796 C C . MET A 1 100 ? -24.221 -4.436 38.128 1.00 81.94 100 MET A C 1
ATOM 798 O O . MET A 1 100 ? -24.940 -3.863 38.941 1.00 81.94 100 MET A O 1
ATOM 802 N N . THR A 1 101 ? -24.732 -5.301 37.247 1.00 77.69 101 THR A N 1
ATOM 803 C CA . THR A 1 101 ? -26.177 -5.574 37.157 1.00 77.69 101 THR A CA 1
ATOM 804 C C . THR A 1 101 ? -26.721 -6.228 38.433 1.00 77.69 101 THR A C 1
ATOM 806 O O . THR A 1 101 ? -27.828 -5.909 38.866 1.00 77.69 101 THR A O 1
ATOM 809 N N . LYS A 1 102 ? -25.949 -7.112 39.080 1.00 77.06 102 LYS A N 1
ATOM 810 C CA . LYS A 1 102 ? -26.316 -7.699 40.381 1.00 77.06 102 LYS A CA 1
ATOM 811 C C . LYS A 1 102 ? -26.312 -6.668 41.509 1.00 77.06 102 LYS A C 1
ATOM 813 O O . LYS A 1 102 ? -27.149 -6.757 42.399 1.00 77.06 102 LYS A O 1
ATOM 818 N N . GLN A 1 103 ? -25.414 -5.687 41.471 1.00 69.50 103 GLN A N 1
ATOM 819 C CA . GLN A 1 103 ? -25.422 -4.582 42.437 1.00 69.50 103 GLN A CA 1
ATOM 820 C C . GLN A 1 103 ? -26.631 -3.651 42.234 1.00 69.50 103 GLN A C 1
ATOM 822 O O . GLN A 1 103 ? -27.130 -3.076 43.196 1.00 69.50 103 GLN A O 1
ATOM 827 N N . ILE A 1 104 ? -27.151 -3.560 41.005 1.00 65.56 104 ILE A N 1
ATOM 828 C CA . ILE A 1 104 ? -28.341 -2.764 40.660 1.00 65.56 104 ILE A CA 1
ATOM 829 C C . ILE A 1 104 ? -29.656 -3.529 40.925 1.00 65.56 104 ILE A C 1
ATOM 831 O O . ILE A 1 104 ? -30.721 -2.913 40.984 1.00 65.56 104 ILE A O 1
ATOM 835 N N . SER A 1 105 ? -29.633 -4.856 41.130 1.00 49.88 105 SER A N 1
ATOM 836 C CA . SER A 1 105 ? -30.847 -5.605 41.484 1.00 49.88 105 SER A CA 1
ATOM 837 C C . SER A 1 105 ? -31.301 -5.267 42.908 1.00 49.88 105 SER A C 1
ATOM 839 O O . SER A 1 105 ? -30.837 -5.839 43.892 1.00 49.88 105 SER A O 1
ATOM 841 N N . VAL A 1 106 ? -32.216 -4.304 42.998 1.00 50.62 106 VAL A N 1
ATOM 842 C CA . VAL A 1 106 ? -32.883 -3.867 44.226 1.00 50.62 106 VAL A CA 1
ATOM 843 C C . VAL A 1 106 ? -33.645 -5.052 44.839 1.00 50.62 106 VAL A C 1
ATOM 845 O O . VAL A 1 106 ? -34.394 -5.721 44.116 1.00 50.62 106 VAL A O 1
ATOM 848 N N . PRO A 1 107 ? -33.521 -5.338 46.151 1.00 47.84 107 PRO A N 1
ATOM 849 C CA . PRO A 1 107 ? -34.410 -6.295 46.791 1.00 47.84 107 PRO A CA 1
ATOM 850 C C . PRO A 1 107 ? -35.842 -5.766 46.665 1.00 47.84 107 PRO A C 1
ATOM 852 O O . PRO A 1 107 ? -36.140 -4.659 47.108 1.00 47.84 107 PRO A O 1
ATOM 855 N N . SER A 1 108 ? -36.735 -6.553 46.056 1.00 45.09 108 SER A N 1
ATOM 856 C CA . SER A 1 108 ? -38.183 -6.316 46.104 1.00 45.09 108 SER A CA 1
ATOM 857 C C . SER A 1 108 ? -38.661 -6.455 47.547 1.00 45.09 108 SER A C 1
ATOM 859 O O . SER A 1 108 ? -39.152 -7.500 47.958 1.00 45.09 108 SER A O 1
ATOM 861 N N . ASN A 1 109 ? -38.477 -5.398 48.329 1.00 43.50 109 ASN A N 1
ATOM 862 C CA . ASN A 1 109 ? -39.188 -5.176 49.569 1.00 43.50 109 ASN A CA 1
ATOM 863 C C . ASN A 1 109 ? -39.615 -3.712 49.585 1.00 43.50 109 ASN A C 1
ATOM 865 O O . ASN A 1 109 ? -38.805 -2.791 49.631 1.00 43.50 109 ASN A O 1
ATOM 869 N N . SER A 1 110 ? -40.923 -3.532 49.460 1.00 47.66 110 SER A N 1
ATOM 870 C CA . SER A 1 110 ? -41.631 -2.265 49.406 1.00 47.66 110 SER A CA 1
ATOM 871 C C . SER A 1 110 ? -41.428 -1.455 50.689 1.00 47.66 110 SER A C 1
ATOM 873 O O . SER A 1 110 ? -42.138 -1.644 51.675 1.00 47.66 110 SER A O 1
ATOM 875 N N . GLY A 1 111 ? -40.484 -0.524 50.649 1.00 46.53 111 GLY A N 1
ATOM 876 C CA . GLY A 1 111 ? -40.429 0.671 51.483 1.00 46.53 111 GLY A CA 1
ATOM 877 C C . GLY A 1 111 ? -40.067 1.820 50.552 1.00 46.53 111 GLY A C 1
ATOM 878 O O . GLY A 1 111 ? -39.149 1.670 49.752 1.00 46.53 111 GLY A O 1
ATOM 879 N N . GLY A 1 112 ? -40.848 2.902 50.563 1.00 56.22 112 GLY A N 1
ATOM 880 C CA . GLY A 1 112 ? -40.662 4.031 49.649 1.00 56.22 112 GLY A CA 1
ATOM 881 C C . GLY A 1 112 ? -39.215 4.526 49.629 1.00 56.22 112 GLY A C 1
ATOM 882 O O . GLY A 1 112 ? -38.568 4.593 50.672 1.00 56.22 112 GLY A O 1
ATOM 883 N N . ILE A 1 113 ? -38.731 4.844 48.429 1.00 59.12 113 ILE A N 1
ATOM 884 C CA . ILE A 1 113 ? -37.403 5.415 48.186 1.00 59.12 113 ILE A CA 1
ATOM 885 C C . ILE A 1 113 ? -37.309 6.702 49.017 1.00 59.12 113 ILE A C 1
ATOM 887 O O . ILE A 1 113 ? -38.184 7.563 48.897 1.00 59.12 113 ILE A O 1
ATOM 891 N N . SER A 1 114 ? -36.311 6.812 49.898 1.00 68.44 114 SER A N 1
ATOM 892 C CA . SER A 1 114 ? -36.112 8.043 50.670 1.00 68.44 114 SER A CA 1
ATOM 893 C C . SER A 1 114 ? -35.721 9.189 49.733 1.00 68.44 114 SER A C 1
ATOM 895 O O . SER A 1 114 ? -35.181 8.969 48.650 1.00 68.44 114 SER A O 1
ATOM 897 N N . GLU A 1 115 ? -35.985 10.427 50.143 1.00 74.56 115 GLU A N 1
ATOM 898 C CA . GLU A 1 115 ? -35.648 11.623 49.358 1.00 74.56 115 GLU A CA 1
ATOM 899 C C . GLU A 1 115 ? -34.143 11.669 49.011 1.00 74.56 115 GLU A C 1
ATOM 901 O O . GLU A 1 115 ? -33.768 11.988 47.886 1.00 74.56 115 GLU A O 1
ATOM 906 N N . GLU A 1 116 ? -33.290 11.190 49.925 1.00 74.31 116 GLU A N 1
ATOM 907 C CA . GLU A 1 116 ? -31.845 11.024 49.716 1.00 74.31 116 GLU A CA 1
ATOM 908 C C . GLU A 1 116 ? -31.507 9.996 48.623 1.00 74.31 116 GLU A C 1
ATOM 910 O O . GLU A 1 116 ? -30.658 10.262 47.775 1.00 74.31 116 GLU A O 1
ATOM 915 N N . GLN A 1 117 ? -32.198 8.851 48.581 1.00 74.44 117 GLN A N 1
ATOM 916 C CA . GLN A 1 117 ? -32.003 7.847 47.526 1.00 74.44 117 GLN A CA 1
ATOM 917 C C . GLN A 1 117 ? -32.487 8.346 46.159 1.00 74.44 117 GLN A C 1
ATOM 919 O O . GLN A 1 117 ? -31.924 7.980 45.126 1.00 74.44 117 GLN A O 1
ATOM 924 N N . PHE A 1 118 ? -33.522 9.187 46.134 1.00 80.19 118 PHE A N 1
ATOM 925 C CA . PHE A 1 118 ? -34.014 9.797 44.901 1.00 80.19 118 PHE A CA 1
ATOM 926 C C . PHE A 1 118 ? -33.019 10.826 44.343 1.00 80.19 118 PHE A C 1
ATOM 928 O O . PHE A 1 118 ? -32.755 10.839 43.138 1.00 80.19 118 PHE A O 1
ATOM 935 N N . ASP A 1 119 ? -32.410 11.636 45.210 1.00 79.50 119 ASP A N 1
ATOM 936 C CA . ASP A 1 119 ? -31.353 12.579 44.827 1.00 79.50 119 ASP A CA 1
ATOM 937 C C . ASP A 1 119 ? -30.078 11.872 44.350 1.00 79.50 119 ASP A C 1
ATOM 939 O O . ASP A 1 119 ? -29.417 12.325 43.409 1.00 79.50 119 ASP A O 1
ATOM 943 N N . GLU A 1 120 ? -29.740 10.733 44.949 1.00 81.88 120 GLU A N 1
ATOM 944 C CA . GLU A 1 120 ? -28.605 9.907 44.531 1.00 81.88 120 GLU A CA 1
ATOM 945 C C . GLU A 1 120 ? -28.850 9.252 43.159 1.00 81.88 120 GLU A C 1
ATOM 947 O O . GLU A 1 120 ? -27.962 9.238 42.295 1.00 81.88 120 GLU A O 1
ATOM 952 N N . LEU A 1 121 ? -30.091 8.822 42.894 1.00 79.00 121 LEU A N 1
ATOM 953 C CA . LEU A 1 121 ? -30.516 8.363 41.569 1.00 79.00 121 LEU A CA 1
ATOM 954 C C . LEU A 1 121 ? -30.430 9.482 40.527 1.00 79.00 121 LEU A C 1
ATOM 956 O O . LEU A 1 121 ? -29.984 9.250 39.404 1.00 79.00 121 LEU A O 1
ATOM 960 N N . LYS A 1 122 ? -30.836 10.699 40.894 1.00 79.44 122 LYS A N 1
ATOM 961 C CA . LYS A 1 122 ? -30.814 11.863 40.003 1.00 79.44 122 LYS A CA 1
ATOM 962 C C . LYS A 1 122 ? -29.387 12.248 39.611 1.00 79.44 122 LYS A C 1
ATOM 964 O O . LYS A 1 122 ? -29.121 12.450 38.430 1.00 79.44 122 LYS A O 1
ATOM 969 N N . LYS A 1 123 ? -28.455 12.250 40.570 1.00 82.06 123 LYS A N 1
ATOM 970 C CA . LYS A 1 123 ? -27.020 12.439 40.293 1.00 82.06 123 LYS A CA 1
ATOM 971 C C . LYS A 1 123 ? -26.459 11.344 39.392 1.00 82.06 123 LYS A C 1
ATOM 973 O O . LYS A 1 123 ? -25.697 11.638 38.478 1.00 82.06 123 LYS A O 1
ATOM 978 N N . SER A 1 124 ? -26.852 10.093 39.623 1.00 79.31 124 SER A N 1
ATOM 979 C CA . SER A 1 124 ? -26.425 8.970 38.780 1.00 79.31 124 SER A CA 1
ATOM 980 C C . SER A 1 124 ? -26.948 9.105 37.344 1.00 79.31 124 SER A C 1
ATOM 982 O O . SER A 1 124 ? -26.236 8.791 36.393 1.00 79.31 124 SER A O 1
ATOM 984 N N . LEU A 1 125 ? -28.164 9.631 37.170 1.00 81.00 125 LEU A N 1
ATOM 985 C CA . LEU A 1 125 ? -28.749 9.900 35.857 1.00 81.00 125 LEU A CA 1
ATOM 986 C C . LEU A 1 125 ? -27.996 11.006 35.098 1.00 81.00 125 LEU A C 1
ATOM 988 O O . LEU A 1 125 ? -27.768 10.868 33.897 1.00 81.00 125 LEU A O 1
ATOM 992 N N . ASP A 1 126 ? -27.569 12.061 35.796 1.00 82.12 126 ASP A N 1
ATOM 993 C CA . ASP A 1 126 ? -26.758 13.137 35.209 1.00 82.12 126 ASP A CA 1
ATOM 994 C C . ASP A 1 126 ? -25.397 12.614 34.716 1.00 82.12 126 ASP A C 1
ATOM 996 O O . ASP A 1 126 ? -24.965 12.958 33.615 1.00 82.12 126 ASP A O 1
ATOM 1000 N N . VAL A 1 127 ? -24.754 11.711 35.469 1.00 83.31 127 VAL A N 1
ATOM 1001 C CA . VAL A 1 127 ? -23.492 11.062 35.053 1.00 83.31 127 VAL A CA 1
ATOM 1002 C C . VAL A 1 127 ? -23.687 10.199 33.800 1.00 83.31 127 VAL A C 1
ATOM 1004 O O . VAL A 1 127 ? -22.847 10.190 32.899 1.00 83.31 127 VAL A O 1
ATOM 1007 N N . ILE A 1 128 ? -24.819 9.500 33.683 1.00 81.06 128 ILE A N 1
ATOM 1008 C CA . ILE A 1 128 ? -25.150 8.745 32.463 1.00 81.06 128 ILE A CA 1
ATOM 1009 C C . ILE A 1 128 ? -25.341 9.696 31.269 1.00 81.06 128 ILE A C 1
ATOM 1011 O O . ILE A 1 128 ? -24.934 9.370 30.151 1.00 81.06 128 ILE A O 1
ATOM 1015 N N . GLY A 1 129 ? -25.902 10.887 31.501 1.00 80.75 129 GLY A N 1
ATOM 1016 C CA . GLY A 1 129 ? -25.991 11.954 30.503 1.00 80.75 129 GLY A CA 1
ATOM 1017 C C . GLY A 1 129 ? -24.621 12.370 29.965 1.00 80.75 129 GLY A C 1
ATOM 1018 O O . GLY A 1 129 ? -24.433 12.407 28.750 1.00 80.75 129 GLY A O 1
ATOM 1019 N N . THR A 1 130 ? -23.639 12.577 30.846 1.00 84.25 130 THR A N 1
ATOM 1020 C CA . THR A 1 130 ? -22.271 12.939 30.431 1.00 84.25 130 THR A CA 1
ATOM 1021 C C . THR A 1 130 ? -21.574 11.817 29.659 1.00 84.25 130 THR A C 1
ATOM 1023 O O . THR A 1 130 ? -20.929 12.071 28.645 1.00 84.25 130 THR A O 1
ATOM 1026 N N . VAL A 1 131 ? -21.772 10.557 30.064 1.00 81.62 131 VAL A N 1
ATOM 1027 C CA . VAL A 1 131 ? -21.203 9.393 29.359 1.00 81.62 131 VAL A CA 1
ATOM 1028 C C . VAL A 1 131 ? -21.761 9.272 27.937 1.00 81.62 131 VAL A C 1
ATOM 1030 O O . VAL A 1 131 ? -21.041 8.891 27.014 1.00 81.62 131 VAL A O 1
ATOM 1033 N N . LYS A 1 132 ? -23.033 9.628 27.727 1.00 79.44 132 LYS A N 1
ATOM 1034 C CA . LYS A 1 132 ? -23.643 9.644 26.393 1.00 79.44 132 LYS A CA 1
ATOM 1035 C C . LYS A 1 132 ? -22.980 10.677 25.472 1.00 79.44 132 LYS A C 1
ATOM 1037 O O . LYS A 1 132 ? -22.699 10.355 24.320 1.00 79.44 132 LYS A O 1
ATOM 1042 N N . GLU A 1 133 ? -22.717 11.884 25.969 1.00 83.88 133 GLU A N 1
ATOM 1043 C CA . GLU A 1 133 ? -22.048 12.944 25.197 1.00 83.88 133 GLU A CA 1
ATOM 1044 C C . GLU A 1 133 ? -20.611 12.549 24.819 1.00 83.88 133 GLU A C 1
ATOM 1046 O O . GLU A 1 133 ? -20.180 12.743 23.679 1.00 83.88 133 GLU A O 1
ATOM 1051 N N . GLU A 1 134 ? -19.881 11.908 25.736 1.00 81.88 134 GLU A N 1
ATOM 1052 C CA . GLU A 1 134 ? -18.551 11.363 25.448 1.00 81.88 134 GLU A CA 1
ATOM 1053 C C . GLU A 1 134 ? -18.604 10.266 24.373 1.00 81.88 134 GLU A C 1
ATOM 1055 O O . GLU A 1 134 ? -17.787 10.266 23.449 1.00 81.88 134 GLU A O 1
ATOM 1060 N N . LEU A 1 135 ? -19.597 9.372 24.416 1.00 81.25 135 LEU A N 1
ATOM 1061 C CA . LEU A 1 135 ? -19.810 8.334 23.398 1.00 81.25 135 LEU A CA 1
ATOM 1062 C C . LEU A 1 135 ? -20.087 8.912 22.002 1.00 81.25 135 LEU A C 1
ATOM 1064 O O . LEU A 1 135 ? -19.557 8.409 21.008 1.00 81.25 135 LEU A O 1
ATOM 1068 N N . GLU A 1 136 ? -20.866 9.990 21.915 1.00 83.19 136 GLU A N 1
ATOM 1069 C CA . GLU A 1 136 ? -21.094 10.709 20.655 1.00 83.19 136 GLU A CA 1
ATOM 1070 C C . GLU A 1 136 ? -19.787 11.326 20.120 1.00 83.19 136 GLU A C 1
ATOM 1072 O O . GLU A 1 136 ? -19.521 11.279 18.914 1.00 83.19 136 GLU A O 1
ATOM 1077 N N . SER A 1 137 ? -18.909 11.809 21.007 1.00 83.25 137 SER A N 1
ATOM 1078 C CA . SER A 1 137 ? -17.581 12.308 20.620 1.00 83.25 137 SER A CA 1
ATOM 1079 C C . SER A 1 137 ? -16.663 11.205 20.061 1.00 83.25 137 SER A C 1
ATOM 1081 O O . SER A 1 137 ? -15.951 11.428 19.074 1.00 83.25 137 SER A O 1
ATOM 1083 N N . PHE A 1 138 ? -16.735 9.983 20.606 1.00 81.50 138 PHE A N 1
ATOM 1084 C CA . PHE A 1 138 ? -15.993 8.821 20.099 1.00 81.50 138 PHE A CA 1
ATOM 1085 C C . PHE A 1 138 ? -16.444 8.396 18.701 1.00 81.50 138 PHE A C 1
ATOM 1087 O O . PHE A 1 138 ? -15.612 8.011 17.874 1.00 81.50 138 PHE A O 1
ATOM 1094 N N . GLN A 1 139 ? -17.738 8.512 18.398 1.00 83.06 139 GLN A N 1
ATOM 1095 C CA . GLN A 1 139 ? -18.243 8.253 17.050 1.00 83.06 139 GLN A CA 1
ATOM 1096 C C . GLN A 1 139 ? -17.647 9.245 16.034 1.00 83.06 139 GLN A C 1
ATOM 1098 O O . GLN A 1 139 ? -17.238 8.838 14.947 1.00 83.06 139 GLN A O 1
ATOM 1103 N N . GLY A 1 140 ? -17.485 10.518 16.411 1.00 85.19 140 GLY A N 1
ATOM 1104 C CA . GLY A 1 140 ? -16.793 11.509 15.580 1.00 85.19 140 GLY A CA 1
ATOM 1105 C C . GLY A 1 140 ? -15.313 11.180 15.333 1.00 85.19 140 GLY A C 1
ATOM 1106 O O . GLY A 1 140 ? -14.808 11.386 14.226 1.00 85.19 140 GLY A O 1
ATOM 1107 N N . LEU A 1 141 ? -14.615 10.622 16.329 1.00 86.12 141 LEU A N 1
ATOM 1108 C CA . LEU A 1 141 ? -13.229 10.157 16.173 1.00 86.12 141 LEU A CA 1
ATOM 1109 C C . LEU A 1 141 ? -13.127 8.962 15.219 1.00 86.12 141 LEU A C 1
ATOM 1111 O O . LEU A 1 141 ? -12.204 8.909 14.406 1.00 86.12 141 LEU A O 1
ATOM 1115 N N . LYS A 1 142 ? -14.085 8.032 15.265 1.00 89.25 142 LYS A N 1
ATOM 1116 C CA . LYS A 1 142 ? -14.138 6.884 14.349 1.00 89.25 142 LYS A CA 1
ATOM 1117 C C . LYS A 1 142 ? -14.208 7.330 12.885 1.00 89.25 142 LYS A C 1
ATOM 1119 O O . LYS A 1 142 ? -13.409 6.864 12.072 1.00 89.25 142 LYS A O 1
ATOM 1124 N N . ASP A 1 143 ? -15.077 8.287 12.572 1.00 87.25 143 ASP A N 1
ATOM 1125 C CA . ASP A 1 143 ? -15.221 8.825 11.212 1.00 87.25 143 ASP A CA 1
ATOM 1126 C C . ASP A 1 143 ? -13.938 9.534 10.734 1.00 87.25 143 ASP A C 1
ATOM 1128 O O . ASP A 1 143 ? -13.591 9.515 9.548 1.00 87.25 143 ASP A O 1
ATOM 1132 N N . GLN A 1 144 ? -13.197 10.168 11.650 1.00 88.81 144 GLN A N 1
ATOM 1133 C CA . GLN A 1 144 ? -11.897 10.771 11.340 1.00 88.81 144 GLN A CA 1
ATOM 1134 C C . GLN A 1 144 ? -10.821 9.712 11.068 1.00 88.81 144 GLN A C 1
ATOM 1136 O O . GLN A 1 144 ? -10.040 9.871 10.127 1.00 88.81 144 GLN A O 1
ATOM 1141 N N . VAL A 1 145 ? -10.791 8.621 11.837 1.00 90.81 145 VAL A N 1
ATOM 1142 C CA . VAL A 1 145 ? -9.856 7.501 11.625 1.00 90.81 145 VAL A CA 1
ATOM 1143 C C . VAL A 1 145 ? -10.104 6.819 10.278 1.00 90.81 145 VAL A C 1
ATOM 1145 O O . VAL A 1 145 ? -9.148 6.494 9.568 1.00 90.81 145 VAL A O 1
ATOM 1148 N N . GLU A 1 146 ? -11.363 6.658 9.874 1.00 91.31 146 GLU A N 1
ATOM 1149 C CA . GLU A 1 146 ? -11.710 6.090 8.567 1.00 91.31 146 GLU A CA 1
ATOM 1150 C C . GLU A 1 146 ? -11.212 6.978 7.413 1.00 91.31 146 GLU A C 1
ATOM 1152 O O . GLU A 1 146 ? -10.557 6.497 6.484 1.00 91.31 146 GLU A O 1
ATOM 1157 N N . LYS A 1 147 ? -11.392 8.301 7.526 1.00 90.75 147 LYS A N 1
ATOM 1158 C CA . LYS A 1 147 ? -10.836 9.270 6.563 1.00 90.75 147 LYS A CA 1
ATOM 1159 C C . LYS A 1 147 ? -9.310 9.215 6.495 1.00 90.75 147 LYS A C 1
ATOM 1161 O O . LYS A 1 147 ? -8.747 9.255 5.402 1.00 90.75 147 LYS A O 1
ATOM 1166 N N . ILE A 1 148 ? -8.632 9.111 7.639 1.00 91.88 148 ILE A N 1
ATOM 1167 C CA . ILE A 1 148 ? -7.167 8.992 7.689 1.00 91.88 148 ILE A CA 1
ATOM 1168 C C . ILE A 1 148 ? -6.710 7.702 7.006 1.00 91.88 148 ILE A C 1
ATOM 1170 O O . ILE A 1 148 ? -5.745 7.726 6.245 1.00 91.88 148 ILE A O 1
ATOM 1174 N N . THR A 1 149 ? -7.418 6.596 7.225 1.00 92.88 149 THR A N 1
ATOM 1175 C CA . THR A 1 149 ? -7.096 5.304 6.606 1.00 92.88 149 THR A CA 1
ATOM 1176 C C . THR A 1 149 ? -7.187 5.385 5.082 1.00 92.88 149 THR A C 1
ATOM 1178 O O . THR A 1 149 ? -6.234 5.019 4.394 1.00 92.88 149 THR A O 1
ATOM 1181 N N . SER A 1 150 ? -8.260 5.981 4.553 1.00 93.50 150 SER A N 1
ATOM 1182 C CA . SER A 1 150 ? -8.405 6.224 3.111 1.00 93.50 150 SER A CA 1
ATOM 1183 C C . SER A 1 150 ? -7.284 7.114 2.550 1.00 93.50 150 SER A C 1
ATOM 1185 O O . SER A 1 150 ? -6.699 6.811 1.509 1.00 93.50 150 SER A O 1
ATOM 1187 N N . LEU A 1 151 ? -6.903 8.180 3.263 1.00 92.31 151 LEU A N 1
ATOM 1188 C CA . LEU A 1 151 ? -5.787 9.038 2.849 1.00 92.31 151 LEU A CA 1
ATOM 1189 C C . LEU A 1 151 ? -4.449 8.284 2.813 1.00 92.31 151 LEU A C 1
ATOM 1191 O O . LEU A 1 151 ? -3.635 8.524 1.921 1.00 92.31 151 LEU A O 1
ATOM 1195 N N . VAL A 1 152 ? -4.211 7.361 3.748 1.00 93.06 152 VAL A N 1
ATOM 1196 C CA . VAL A 1 152 ? -2.997 6.529 3.767 1.00 93.06 152 VAL A CA 1
ATOM 1197 C C . VAL A 1 152 ? -2.938 5.599 2.553 1.00 93.06 152 VAL A C 1
ATOM 1199 O O . VAL A 1 152 ? -1.869 5.449 1.955 1.00 93.06 152 VAL A O 1
ATOM 1202 N N . GLU A 1 153 ? -4.062 5.008 2.150 1.00 93.56 153 GLU A N 1
ATOM 1203 C CA . GLU A 1 153 ? -4.141 4.183 0.938 1.00 93.56 153 GLU A CA 1
ATOM 1204 C C . GLU A 1 153 ? -3.795 4.992 -0.316 1.00 93.56 153 GLU A C 1
ATOM 1206 O O . GLU A 1 153 ? -2.920 4.584 -1.087 1.00 93.56 153 GLU A O 1
ATOM 1211 N N . ILE A 1 154 ? -4.373 6.190 -0.454 1.00 94.38 154 ILE A N 1
ATOM 1212 C CA . ILE A 1 154 ? -4.080 7.111 -1.563 1.00 94.38 154 ILE A CA 1
ATOM 1213 C C . ILE A 1 154 ? -2.588 7.477 -1.593 1.00 94.38 154 ILE A C 1
ATOM 1215 O O . ILE A 1 154 ? -1.950 7.452 -2.647 1.00 94.38 154 ILE A O 1
ATOM 1219 N N . VAL A 1 155 ? -1.988 7.785 -0.439 1.00 94.25 155 VAL A N 1
ATOM 1220 C CA . VAL A 1 155 ? -0.552 8.106 -0.349 1.00 94.25 155 VAL A CA 1
ATOM 1221 C C . VAL A 1 155 ? 0.318 6.921 -0.778 1.00 94.25 155 VAL A C 1
ATOM 1223 O O . VAL A 1 155 ? 1.332 7.112 -1.459 1.00 94.25 155 VAL A O 1
ATOM 1226 N N . ASN A 1 156 ? -0.062 5.696 -0.415 1.00 92.94 156 ASN A N 1
ATOM 1227 C CA . ASN A 1 156 ? 0.668 4.497 -0.822 1.00 92.94 156 ASN A CA 1
ATOM 1228 C C . ASN A 1 156 ? 0.598 4.270 -2.337 1.00 92.94 156 ASN A C 1
ATOM 1230 O O . ASN A 1 156 ? 1.621 3.949 -2.954 1.00 92.94 156 ASN A O 1
ATOM 1234 N N . GLU A 1 157 ? -0.565 4.491 -2.946 1.00 94.94 157 GLU A N 1
ATOM 1235 C CA . GLU A 1 157 ? -0.735 4.412 -4.397 1.00 94.94 157 GLU A CA 1
ATOM 1236 C C . GLU A 1 157 ? 0.108 5.473 -5.120 1.00 94.94 157 GLU A C 1
ATOM 1238 O O . GLU A 1 157 ? 0.891 5.145 -6.018 1.00 94.94 157 GLU A O 1
ATOM 1243 N N . LEU A 1 158 ? 0.061 6.728 -4.662 1.00 93.38 158 LEU A N 1
ATOM 1244 C CA . LEU A 1 158 ? 0.879 7.817 -5.206 1.00 93.38 158 LEU A CA 1
ATOM 1245 C C . LEU A 1 158 ? 2.379 7.510 -5.128 1.00 93.38 158 LEU A C 1
ATOM 1247 O O . LEU A 1 158 ? 3.119 7.764 -6.081 1.00 93.38 158 LEU A O 1
ATOM 1251 N N . LYS A 1 159 ? 2.840 6.914 -4.026 1.00 94.12 159 LYS A N 1
ATOM 1252 C CA . LYS A 1 159 ? 4.243 6.509 -3.858 1.00 94.12 159 LYS A CA 1
ATOM 1253 C C . LYS A 1 159 ? 4.645 5.395 -4.828 1.00 94.12 159 LYS A C 1
ATOM 1255 O O . LYS A 1 159 ? 5.767 5.400 -5.343 1.00 94.12 159 LYS A O 1
ATOM 1260 N N . SER A 1 160 ? 3.743 4.451 -5.095 1.00 94.50 160 SER A N 1
ATOM 1261 C CA . SER A 1 160 ? 3.950 3.414 -6.112 1.00 94.50 160 SER A CA 1
ATOM 1262 C C . SER A 1 160 ? 4.072 4.031 -7.508 1.00 94.50 160 SER A C 1
ATOM 1264 O O . SER A 1 160 ? 5.044 3.772 -8.225 1.00 94.50 160 SER A O 1
ATOM 1266 N N . ASN A 1 161 ? 3.156 4.939 -7.851 1.00 94.12 161 ASN A N 1
ATOM 1267 C CA . ASN A 1 161 ? 3.146 5.635 -9.136 1.00 94.12 161 ASN A CA 1
ATOM 1268 C C . ASN A 1 161 ? 4.402 6.495 -9.331 1.00 94.12 161 ASN A C 1
ATOM 1270 O O . ASN A 1 161 ? 5.031 6.432 -10.386 1.00 94.12 161 ASN A O 1
ATOM 1274 N N . GLN A 1 162 ? 4.854 7.204 -8.293 1.00 94.81 162 GLN A N 1
ATOM 1275 C CA . GLN A 1 162 ? 6.109 7.961 -8.319 1.00 94.81 162 GLN A CA 1
ATOM 1276 C C . GLN A 1 162 ? 7.318 7.065 -8.634 1.00 94.81 162 GLN A C 1
ATOM 1278 O O . GLN A 1 162 ? 8.200 7.446 -9.408 1.00 94.81 162 GLN A O 1
ATOM 1283 N N . LYS A 1 163 ? 7.373 5.860 -8.054 1.00 94.12 163 LYS A N 1
ATOM 1284 C CA . LYS A 1 163 ? 8.454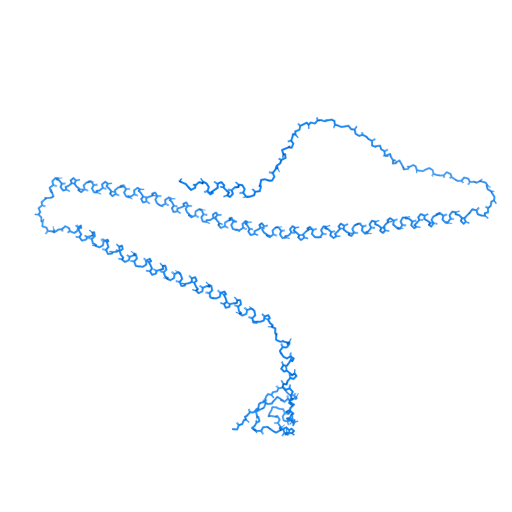 4.900 -8.316 1.00 94.12 163 LYS A CA 1
ATOM 1285 C C . LYS A 1 163 ? 8.437 4.409 -9.764 1.00 94.12 163 LYS A C 1
ATOM 1287 O O . LYS A 1 163 ? 9.504 4.253 -10.357 1.00 94.12 163 LYS A O 1
ATOM 1292 N N . ASN A 1 164 ? 7.255 4.164 -10.324 1.00 94.94 164 ASN A N 1
ATOM 1293 C CA . ASN A 1 164 ? 7.111 3.761 -11.723 1.00 94.94 164 ASN A CA 1
ATOM 1294 C C . ASN A 1 164 ? 7.543 4.888 -12.667 1.00 94.94 164 ASN A C 1
ATOM 1296 O O . ASN A 1 164 ? 8.389 4.654 -13.527 1.00 94.94 164 ASN A O 1
ATOM 1300 N N . LEU A 1 165 ? 7.086 6.117 -12.413 1.00 95.31 165 LEU A N 1
ATOM 1301 C CA . LEU A 1 165 ? 7.476 7.301 -13.181 1.00 95.31 165 LEU A CA 1
ATOM 1302 C C . LEU A 1 165 ? 8.997 7.532 -13.150 1.00 95.31 165 LEU A C 1
ATOM 1304 O O . LEU A 1 165 ? 9.612 7.843 -14.165 1.00 95.31 165 LEU A O 1
ATOM 1308 N N . SER A 1 166 ? 9.637 7.331 -11.994 1.00 94.00 166 SER A N 1
ATOM 1309 C CA . SER A 1 166 ? 11.093 7.457 -11.865 1.00 94.00 166 SER A CA 1
ATOM 1310 C C . SER A 1 166 ? 11.850 6.421 -12.705 1.00 94.00 166 SER A C 1
ATOM 1312 O O . SER A 1 166 ? 12.861 6.758 -13.323 1.00 94.00 166 SER A O 1
ATOM 1314 N N . LYS A 1 167 ? 11.358 5.177 -12.774 1.00 95.06 167 LYS A N 1
ATOM 1315 C CA . LYS A 1 167 ? 11.944 4.146 -13.645 1.00 95.06 167 LYS A CA 1
ATOM 1316 C C . LYS A 1 167 ? 11.775 4.505 -15.117 1.00 95.06 167 LYS A C 1
ATOM 1318 O O . LYS A 1 167 ? 12.740 4.428 -15.873 1.00 95.06 167 LYS A O 1
ATOM 1323 N N . GLU A 1 168 ? 10.581 4.928 -15.511 1.00 94.31 168 GLU A N 1
ATOM 1324 C CA . GLU A 1 168 ? 10.284 5.317 -16.889 1.00 94.31 168 GLU A CA 1
ATOM 1325 C C . GLU A 1 168 ? 11.118 6.527 -17.331 1.00 94.31 168 GLU A C 1
ATOM 1327 O O . GLU A 1 168 ? 11.693 6.526 -18.421 1.00 94.31 168 GLU A O 1
ATOM 1332 N N . SER A 1 169 ? 11.303 7.503 -16.439 1.00 93.31 169 SER A N 1
ATOM 1333 C CA . SER A 1 169 ? 12.201 8.640 -16.651 1.00 93.31 169 SER A CA 1
ATOM 1334 C C . SER A 1 169 ? 13.654 8.196 -16.846 1.00 93.31 169 SER A C 1
ATOM 1336 O O . SER A 1 169 ? 14.300 8.647 -17.789 1.00 93.31 169 SER A O 1
ATOM 1338 N N . SER A 1 170 ? 14.161 7.261 -16.033 1.00 94.88 170 SER A N 1
ATOM 1339 C CA . SER A 1 170 ? 15.522 6.735 -16.218 1.00 94.88 170 SER A CA 1
ATOM 1340 C C . SER A 1 170 ? 15.691 5.996 -17.551 1.00 94.88 170 SER A C 1
ATOM 1342 O O . SER A 1 170 ? 16.688 6.193 -18.243 1.00 94.88 170 SER A O 1
ATOM 1344 N N . SER A 1 171 ? 14.687 5.213 -17.961 1.00 95.88 171 SER A N 1
ATOM 1345 C CA . SER A 1 171 ? 14.682 4.532 -19.259 1.00 95.88 171 SER A CA 1
ATOM 1346 C C . SER A 1 171 ? 14.676 5.538 -20.410 1.00 95.88 171 SER A C 1
ATOM 1348 O O . SER A 1 171 ? 15.463 5.413 -21.347 1.00 95.88 171 SER A O 1
ATOM 1350 N N . SER A 1 172 ? 13.842 6.574 -20.313 1.00 94.62 172 SER A N 1
ATOM 1351 C CA . SER A 1 172 ? 13.777 7.653 -21.303 1.00 94.62 172 SER A CA 1
ATOM 1352 C C . SER A 1 172 ? 15.103 8.410 -21.396 1.00 94.62 172 SER A C 1
ATOM 1354 O O . SER A 1 172 ? 15.569 8.700 -22.494 1.00 94.62 172 SER A O 1
ATOM 1356 N N . GLN A 1 173 ? 15.771 8.659 -20.264 1.00 95.25 173 GLN A N 1
ATOM 1357 C CA . GLN A 1 173 ? 17.090 9.291 -20.244 1.00 95.25 173 GLN A CA 1
ATOM 1358 C C . GLN A 1 173 ? 18.150 8.438 -20.957 1.00 95.25 173 GLN A C 1
ATOM 1360 O O . GLN A 1 173 ? 18.978 8.980 -21.687 1.00 95.25 173 GLN A O 1
ATOM 1365 N N . HIS A 1 174 ? 18.124 7.112 -20.787 1.00 95.06 174 HIS A N 1
ATOM 1366 C CA . HIS A 1 174 ? 19.016 6.215 -21.525 1.00 95.06 174 HIS A CA 1
ATOM 1367 C C . HIS A 1 174 ? 18.780 6.283 -23.037 1.00 95.06 174 HIS A C 1
ATOM 1369 O O . HIS A 1 174 ? 19.743 6.383 -23.794 1.00 95.06 174 HIS A O 1
ATOM 1375 N N . VAL A 1 175 ? 17.517 6.296 -23.473 1.00 97.25 175 VAL A N 1
ATOM 1376 C CA . VAL A 1 175 ? 17.169 6.461 -24.893 1.00 97.25 175 VAL A CA 1
ATOM 1377 C C . VAL A 1 175 ? 17.677 7.803 -25.425 1.00 97.25 175 VAL A C 1
ATOM 1379 O O . VAL A 1 175 ? 18.330 7.833 -26.465 1.00 97.25 175 VAL A O 1
ATOM 1382 N N . MET A 1 176 ? 17.466 8.897 -24.689 1.00 94.56 176 MET A N 1
ATOM 1383 C CA . MET A 1 176 ? 17.959 10.226 -25.071 1.00 94.56 176 MET A CA 1
ATOM 1384 C C . MET A 1 176 ? 19.484 10.275 -25.194 1.00 94.56 176 MET A C 1
ATOM 1386 O O . MET A 1 176 ? 20.004 10.875 -26.132 1.00 94.56 176 MET A O 1
ATOM 1390 N N . ASN A 1 177 ? 20.207 9.619 -24.285 1.00 96.25 177 ASN A N 1
ATOM 1391 C CA . ASN A 1 177 ? 21.666 9.549 -24.348 1.00 96.25 177 ASN A CA 1
ATOM 1392 C C . ASN A 1 177 ? 22.149 8.760 -25.577 1.00 96.25 177 ASN A C 1
ATOM 1394 O O . ASN A 1 177 ? 23.116 9.173 -26.215 1.00 96.25 177 ASN A O 1
ATOM 1398 N N . ASN A 1 178 ? 21.468 7.666 -25.934 1.00 96.19 178 ASN A N 1
ATOM 1399 C CA . ASN A 1 178 ? 21.784 6.901 -27.142 1.00 96.19 178 ASN A CA 1
ATOM 1400 C C . ASN A 1 178 ? 21.548 7.743 -28.401 1.00 96.19 178 ASN A C 1
ATOM 1402 O O . ASN A 1 178 ? 22.452 7.874 -29.220 1.00 96.19 178 ASN A O 1
ATOM 1406 N N . ILE A 1 179 ? 20.387 8.401 -28.498 1.00 96.31 179 ILE A N 1
ATOM 1407 C CA . ILE A 1 179 ? 20.066 9.297 -29.619 1.00 96.31 179 ILE A CA 1
ATOM 1408 C C . ILE A 1 179 ? 21.105 10.417 -29.727 1.00 96.31 179 ILE A C 1
ATOM 1410 O O . ILE A 1 179 ? 21.570 10.721 -30.821 1.00 96.31 179 ILE A O 1
ATOM 1414 N N . ALA A 1 180 ? 21.516 11.020 -28.608 1.00 95.69 180 ALA A N 1
ATOM 1415 C CA . ALA A 1 180 ? 22.552 12.049 -28.616 1.00 95.69 180 ALA A CA 1
ATOM 1416 C C . ALA A 1 180 ? 23.892 11.520 -29.163 1.00 95.69 180 ALA A C 1
ATOM 1418 O O . ALA A 1 180 ? 24.555 12.215 -29.937 1.00 95.69 180 ALA A O 1
ATOM 1419 N N . GLY A 1 181 ? 24.275 10.290 -28.806 1.00 96.88 181 GLY A N 1
ATOM 1420 C CA . GLY A 1 181 ? 25.461 9.618 -29.346 1.00 96.88 181 GLY A CA 1
ATOM 1421 C C . GLY A 1 181 ? 25.357 9.331 -30.848 1.00 96.88 181 GLY A C 1
ATOM 1422 O O . GLY A 1 181 ? 26.304 9.596 -31.596 1.00 96.88 181 GLY A O 1
ATOM 1423 N N . ASP A 1 182 ? 24.195 8.865 -31.303 1.00 97.12 182 ASP A N 1
ATOM 1424 C CA . ASP A 1 182 ? 23.925 8.593 -32.717 1.00 97.12 182 ASP A CA 1
ATOM 1425 C C . ASP A 1 182 ? 23.960 9.882 -33.545 1.00 97.12 182 ASP A C 1
ATOM 1427 O O . ASP A 1 182 ? 24.617 9.938 -34.585 1.00 97.12 182 ASP A O 1
ATOM 1431 N N . VAL A 1 183 ? 23.346 10.961 -33.048 1.00 97.62 183 VAL A N 1
ATOM 1432 C CA . VAL A 1 183 ? 23.371 12.286 -33.688 1.00 97.62 183 VAL A CA 1
ATOM 1433 C C . VAL A 1 183 ? 24.800 12.823 -33.792 1.00 97.62 183 VAL A C 1
ATOM 1435 O O . VAL A 1 183 ? 25.183 13.347 -34.838 1.00 97.62 183 VAL A O 1
ATOM 1438 N N . GLN A 1 184 ? 25.626 12.667 -32.752 1.00 96.62 184 GLN A N 1
ATOM 1439 C CA . GLN A 1 184 ? 27.037 13.067 -32.813 1.00 96.62 184 GLN A CA 1
ATOM 1440 C C . GLN A 1 184 ? 27.834 12.240 -33.828 1.00 96.62 184 GLN A C 1
ATOM 1442 O O . GLN A 1 184 ? 28.678 12.785 -34.541 1.00 96.62 184 GLN A O 1
ATOM 1447 N N . SER A 1 185 ? 27.572 10.936 -33.909 1.00 97.25 185 SER A N 1
ATOM 1448 C CA . SER A 1 185 ? 28.234 10.039 -34.864 1.00 97.25 185 SER A CA 1
ATOM 1449 C C . SER A 1 185 ? 27.840 10.363 -36.305 1.00 97.25 185 SER A C 1
ATOM 1451 O O . SER A 1 185 ? 28.699 10.436 -37.191 1.00 97.25 185 SER A O 1
ATOM 1453 N N . LEU A 1 186 ? 26.556 10.647 -36.532 1.00 97.56 186 LEU A N 1
ATOM 1454 C CA . LEU A 1 186 ? 26.045 11.113 -37.816 1.00 97.56 186 LEU A CA 1
ATOM 1455 C C . LEU A 1 186 ? 26.677 12.451 -38.202 1.00 97.56 186 LEU A C 1
ATOM 1457 O O . LEU A 1 186 ? 27.168 12.586 -39.319 1.00 97.56 186 LEU A O 1
ATOM 1461 N N . ARG A 1 187 ? 26.745 13.410 -37.270 1.00 96.56 187 ARG A N 1
ATOM 1462 C CA . ARG A 1 187 ? 27.387 14.710 -37.500 1.00 96.56 187 ARG A CA 1
ATOM 1463 C C . ARG A 1 187 ? 28.838 14.552 -37.960 1.00 96.56 187 ARG A C 1
ATOM 1465 O O . ARG A 1 187 ? 29.210 15.142 -38.967 1.00 96.56 187 ARG A O 1
ATOM 1472 N N . LYS A 1 188 ? 29.632 13.717 -37.280 1.00 96.00 188 LYS A N 1
ATOM 1473 C CA . LYS A 1 188 ? 31.023 13.432 -37.682 1.00 96.00 188 LYS A CA 1
ATOM 1474 C C . LYS A 1 188 ? 31.111 12.811 -39.076 1.00 96.00 188 LYS A C 1
ATOM 1476 O O . LYS A 1 188 ? 32.004 13.152 -39.845 1.00 96.00 188 LYS A O 1
ATOM 1481 N N . SER A 1 189 ? 30.183 11.915 -39.407 1.00 96.94 189 SER A N 1
ATOM 1482 C CA . SER A 1 189 ? 30.128 11.277 -40.728 1.00 96.94 189 SER A CA 1
ATOM 1483 C C . SER A 1 189 ? 29.812 12.295 -41.829 1.00 96.94 189 SER A C 1
ATOM 1485 O O . SER A 1 189 ? 30.460 12.294 -42.873 1.00 96.94 189 SER A O 1
ATOM 1487 N N . VAL A 1 190 ? 28.865 13.205 -41.576 1.00 96.56 190 VAL A N 1
ATOM 1488 C CA . VAL A 1 190 ? 28.523 14.308 -42.486 1.00 96.56 190 VAL A CA 1
ATOM 1489 C C . VAL A 1 190 ? 29.698 15.271 -42.651 1.00 96.56 190 VAL A C 1
ATOM 1491 O O . VAL A 1 190 ? 30.043 15.604 -43.780 1.00 96.56 190 VAL A O 1
ATOM 1494 N N . GLU A 1 191 ? 30.361 15.673 -41.563 1.00 95.12 191 GLU A N 1
ATOM 1495 C CA . GLU A 1 191 ? 31.560 16.524 -41.622 1.00 95.12 191 GLU A CA 1
ATOM 1496 C C . GLU A 1 191 ? 32.677 15.863 -42.451 1.00 95.12 191 GLU A C 1
ATOM 1498 O O . GLU A 1 191 ? 33.263 16.511 -43.319 1.00 95.12 191 GLU A O 1
ATOM 1503 N N . GLY A 1 192 ? 32.910 14.557 -42.277 1.00 94.00 192 GLY A N 1
ATOM 1504 C CA . GLY A 1 192 ? 33.876 13.800 -43.081 1.00 94.00 192 GLY A CA 1
ATOM 1505 C C . GLY A 1 192 ? 33.518 13.723 -44.571 1.00 94.00 192 GLY A C 1
ATOM 1506 O O . GLY A 1 192 ? 34.398 13.848 -45.430 1.00 94.00 192 GLY A O 1
ATOM 1507 N N . LEU A 1 193 ? 32.230 13.567 -44.899 1.00 94.94 193 LEU A N 1
ATOM 1508 C CA . LEU A 1 193 ? 31.744 13.625 -46.281 1.00 94.94 193 LEU A CA 1
ATOM 1509 C C . LEU A 1 193 ? 31.949 15.015 -46.887 1.00 94.94 193 LEU A C 1
ATOM 1511 O O . LEU A 1 193 ? 32.457 15.108 -48.001 1.00 94.94 193 LEU A O 1
ATOM 1515 N N . ILE A 1 194 ? 31.627 16.085 -46.153 1.00 93.38 194 ILE A N 1
ATOM 1516 C CA . ILE A 1 194 ? 31.846 17.471 -46.596 1.00 93.38 194 ILE A CA 1
ATOM 1517 C C . ILE A 1 194 ? 33.329 17.701 -46.907 1.00 93.38 194 ILE A C 1
ATOM 1519 O O . ILE A 1 194 ? 33.660 18.203 -47.981 1.00 93.38 194 ILE A O 1
ATOM 1523 N N . SER A 1 195 ? 34.237 17.284 -46.017 1.00 90.94 195 SER A N 1
ATOM 1524 C CA . SER A 1 195 ? 35.681 17.381 -46.270 1.00 90.94 195 SER A CA 1
ATOM 1525 C C . SER A 1 195 ? 36.106 16.598 -47.516 1.00 90.94 195 SER A C 1
ATOM 1527 O O . SER A 1 195 ? 36.881 17.102 -48.325 1.00 90.94 195 SER A O 1
ATOM 1529 N N . SER A 1 196 ? 35.573 15.388 -47.707 1.00 91.38 196 SER A N 1
ATOM 1530 C CA . SER A 1 196 ? 35.888 14.548 -48.870 1.00 91.38 196 SER A CA 1
ATOM 1531 C C . SER A 1 196 ? 35.401 15.172 -50.182 1.00 91.38 196 SER A C 1
ATOM 1533 O O . SER A 1 196 ? 36.152 15.221 -51.153 1.00 91.38 196 SER A O 1
ATOM 1535 N N . VAL A 1 197 ? 34.177 15.706 -50.205 1.00 88.12 197 VAL A N 1
ATOM 1536 C CA . VAL A 1 197 ? 33.610 16.411 -51.367 1.00 88.12 197 VAL A CA 1
ATOM 1537 C C . VAL A 1 197 ? 34.429 17.657 -51.703 1.00 88.12 197 VAL A C 1
ATOM 1539 O O . VAL A 1 197 ? 34.757 17.876 -52.869 1.00 88.12 197 VAL A O 1
ATOM 1542 N N . ASN A 1 198 ? 34.829 18.438 -50.698 1.00 83.56 198 ASN A N 1
ATOM 1543 C CA . ASN A 1 198 ? 35.672 19.618 -50.905 1.00 83.56 198 ASN A CA 1
ATOM 1544 C C . ASN A 1 198 ? 37.046 19.255 -51.496 1.00 83.56 198 ASN A C 1
ATOM 1546 O O . ASN A 1 198 ? 37.533 19.960 -52.383 1.00 83.56 198 ASN A O 1
ATOM 1550 N N . ASN A 1 199 ? 37.637 18.135 -51.070 1.00 79.50 199 ASN A N 1
ATOM 1551 C CA . ASN A 1 199 ? 38.901 17.627 -51.615 1.00 79.50 199 ASN A CA 1
ATOM 1552 C C . ASN A 1 199 ? 38.766 17.152 -53.075 1.00 79.50 199 ASN A C 1
ATOM 1554 O O . ASN A 1 199 ? 39.648 17.403 -53.894 1.00 79.50 199 ASN A O 1
ATOM 1558 N N . ILE A 1 200 ? 37.652 16.502 -53.430 1.00 78.00 200 ILE A N 1
ATOM 1559 C CA . ILE A 1 200 ? 37.373 16.088 -54.818 1.00 78.00 200 ILE A CA 1
ATOM 1560 C C . ILE A 1 200 ? 37.156 17.316 -55.713 1.00 78.00 200 ILE A C 1
ATOM 1562 O O . ILE A 1 200 ? 37.688 17.379 -56.823 1.00 78.00 200 ILE A O 1
ATOM 1566 N N . SER A 1 201 ? 36.423 18.317 -55.223 1.00 64.56 201 SER A N 1
ATOM 1567 C CA . SER A 1 201 ? 36.202 19.582 -55.933 1.00 64.56 201 SER A CA 1
ATOM 1568 C C . SER A 1 201 ? 37.525 20.299 -56.235 1.00 64.56 201 SER A C 1
ATOM 1570 O O . SER A 1 201 ? 37.782 20.683 -57.375 1.00 64.56 201 SER A O 1
ATOM 1572 N N . THR A 1 202 ? 38.430 20.383 -55.254 1.00 60.00 202 THR A N 1
ATOM 1573 C CA . THR A 1 202 ? 39.759 20.997 -55.440 1.00 60.00 202 THR A CA 1
ATOM 1574 C C . THR A 1 202 ? 40.672 20.204 -56.381 1.00 60.00 202 THR A C 1
ATOM 1576 O O . THR A 1 202 ? 41.377 20.816 -57.183 1.00 60.00 202 THR A O 1
ATOM 1579 N N . GLN A 1 203 ? 40.631 18.867 -56.371 1.00 58.72 203 GLN A N 1
ATOM 1580 C CA . GLN A 1 203 ? 41.372 18.049 -57.347 1.00 58.72 203 GLN A CA 1
ATOM 1581 C C . GLN A 1 203 ? 40.826 18.176 -58.776 1.00 58.72 203 GLN A C 1
ATOM 1583 O O . GLN A 1 203 ? 41.602 18.190 -59.729 1.00 58.72 203 GLN A O 1
ATOM 1588 N N . THR A 1 204 ? 39.511 18.322 -58.942 1.00 53.34 204 THR A N 1
ATOM 1589 C CA . THR A 1 204 ? 38.886 18.465 -60.268 1.00 53.34 204 THR A CA 1
ATOM 1590 C C . THR A 1 204 ? 39.232 19.813 -60.914 1.00 53.34 204 THR A C 1
ATOM 1592 O O . THR A 1 204 ? 39.445 19.879 -62.123 1.00 53.34 204 THR A O 1
ATOM 1595 N N . VAL A 1 205 ? 39.377 20.878 -60.115 1.00 51.84 205 VAL A N 1
ATOM 1596 C CA . VAL A 1 205 ? 39.846 22.191 -60.597 1.00 51.84 205 VAL A CA 1
ATOM 1597 C C . VAL A 1 205 ? 41.330 22.155 -60.984 1.00 51.84 205 VAL A C 1
ATOM 1599 O O . VAL A 1 205 ? 41.698 22.746 -61.993 1.00 51.84 205 VAL A O 1
ATOM 1602 N N . ALA A 1 206 ? 42.171 21.415 -60.253 1.00 46.62 206 ALA A N 1
ATOM 1603 C CA . ALA A 1 206 ? 43.601 21.303 -60.559 1.00 46.62 206 ALA A CA 1
ATOM 1604 C C . ALA A 1 206 ? 43.897 20.518 -61.855 1.00 46.62 206 ALA A C 1
ATOM 1606 O O . ALA A 1 206 ? 44.865 20.823 -62.548 1.00 46.62 206 ALA A O 1
ATOM 1607 N N . ILE A 1 207 ? 43.054 19.543 -62.217 1.00 46.59 207 ILE A N 1
ATOM 1608 C CA . ILE A 1 207 ? 43.196 18.771 -63.468 1.00 46.59 207 ILE A CA 1
ATOM 1609 C C . ILE A 1 207 ? 42.735 19.587 -64.693 1.00 46.59 207 ILE A C 1
ATOM 1611 O O . ILE A 1 207 ? 43.194 19.343 -65.805 1.00 46.59 207 ILE A O 1
ATOM 1615 N N . ALA A 1 208 ? 41.883 20.600 -64.506 1.00 44.56 208 ALA A N 1
ATOM 1616 C CA . ALA A 1 208 ? 41.404 21.460 -65.590 1.00 44.56 208 ALA A CA 1
ATOM 1617 C C . ALA A 1 208 ? 42.339 22.644 -65.926 1.00 44.56 208 ALA A C 1
ATOM 1619 O O . ALA A 1 208 ? 42.067 23.374 -66.877 1.00 44.56 208 ALA A O 1
ATOM 1620 N N . THR A 1 209 ? 43.427 22.857 -65.174 1.00 43.97 209 THR A N 1
ATOM 1621 C CA . THR A 1 209 ? 44.287 24.052 -65.310 1.00 43.97 209 THR A CA 1
ATOM 1622 C C . THR A 1 209 ? 45.638 23.841 -66.002 1.00 43.97 209 THR A C 1
ATOM 1624 O O . THR A 1 209 ? 46.381 24.808 -66.134 1.00 43.97 209 THR A O 1
ATOM 1627 N N . ASP A 1 210 ? 45.954 22.649 -66.519 1.00 40.91 210 ASP A N 1
ATOM 1628 C CA . ASP A 1 210 ? 47.234 22.393 -67.218 1.00 40.91 210 ASP A CA 1
ATOM 1629 C C . ASP A 1 210 ? 47.154 22.580 -68.754 1.00 40.91 210 ASP A C 1
ATOM 1631 O O . ASP A 1 210 ? 47.822 21.921 -69.548 1.00 40.91 210 ASP A O 1
ATOM 1635 N N . SER A 1 211 ? 46.286 23.484 -69.219 1.00 38.44 211 SER A N 1
ATOM 1636 C CA . SER A 1 211 ? 46.185 23.900 -70.628 1.00 38.44 211 SER A CA 1
ATOM 1637 C C . SER A 1 211 ? 45.786 25.381 -70.710 1.00 38.44 211 SER A C 1
ATOM 1639 O O . SER A 1 211 ? 44.618 25.739 -70.607 1.00 38.44 211 SER A O 1
ATOM 1641 N N . SER A 1 212 ? 46.780 26.257 -70.834 1.00 37.84 212 SER A N 1
ATOM 1642 C CA . SER A 1 212 ? 46.668 27.733 -70.909 1.00 37.84 212 SER A CA 1
ATOM 1643 C C . SER A 1 212 ? 46.273 28.229 -72.328 1.00 37.84 212 SER A C 1
ATOM 1645 O O . SER A 1 212 ? 46.480 27.447 -73.259 1.00 37.84 212 SER A O 1
ATOM 1647 N N . PRO A 1 213 ? 45.881 29.507 -72.611 1.00 50.75 213 PRO A N 1
ATOM 1648 C CA . PRO A 1 213 ? 45.274 30.592 -71.800 1.00 50.75 213 PRO A CA 1
ATOM 1649 C C . PRO A 1 213 ? 43.995 31.265 -72.418 1.00 50.75 213 PRO A C 1
ATOM 1651 O O . PRO A 1 213 ? 43.927 31.461 -73.623 1.00 50.75 213 PRO A O 1
ATOM 1654 N N . SER A 1 214 ? 43.081 31.756 -71.554 1.00 40.47 214 SER A N 1
ATOM 1655 C CA . SER A 1 214 ? 42.169 32.946 -71.655 1.00 40.47 214 SER A CA 1
ATOM 1656 C C . SER A 1 214 ? 41.197 33.176 -72.853 1.00 40.47 214 SER A C 1
ATOM 1658 O O . SER A 1 214 ? 41.450 32.742 -73.968 1.00 40.47 214 SER A O 1
ATOM 1660 N N . PRO A 1 215 ? 40.185 34.075 -72.736 1.00 56.56 215 PRO A N 1
ATOM 1661 C CA . PRO A 1 215 ? 39.209 34.283 -71.655 1.00 56.56 215 PRO A CA 1
ATOM 1662 C C . PRO A 1 215 ? 37.764 34.400 -72.207 1.00 56.56 215 PRO A C 1
ATOM 1664 O O . PRO A 1 215 ? 37.515 35.233 -73.070 1.00 56.56 215 PRO A O 1
ATOM 1667 N N . LEU A 1 216 ? 36.767 33.680 -71.681 1.00 35.78 216 LEU A N 1
ATOM 1668 C CA . LEU A 1 216 ? 35.356 33.991 -71.969 1.00 35.78 216 LEU A CA 1
ATOM 1669 C C . LEU A 1 216 ? 34.464 33.725 -70.746 1.00 35.78 216 LEU A C 1
ATOM 1671 O O . LEU A 1 216 ? 34.535 32.689 -70.095 1.00 35.78 216 LEU A O 1
ATOM 1675 N N . VAL A 1 217 ? 33.661 34.744 -70.458 1.00 44.62 217 VAL A N 1
ATOM 1676 C CA . VAL A 1 217 ? 32.654 34.922 -69.400 1.00 44.62 217 VAL A CA 1
ATOM 1677 C C . VAL A 1 217 ? 31.644 33.750 -69.382 1.00 44.62 217 VAL A C 1
ATOM 1679 O O . VAL A 1 217 ? 31.395 33.153 -70.429 1.00 44.62 217 VAL A O 1
ATOM 1682 N N . PRO A 1 218 ? 31.000 33.443 -68.237 1.00 44.75 218 PRO A N 1
ATOM 1683 C CA . PRO A 1 218 ? 29.613 33.894 -68.126 1.00 44.75 218 PRO A CA 1
ATOM 1684 C C . PRO A 1 218 ? 29.237 34.462 -66.749 1.00 44.75 218 PRO A C 1
ATOM 1686 O O . PRO A 1 218 ? 29.606 33.958 -65.690 1.00 44.75 218 PRO A O 1
ATOM 1689 N N . GLN A 1 219 ? 28.415 35.507 -66.808 1.00 45.00 219 GLN A N 1
ATOM 1690 C CA . GLN A 1 219 ? 27.497 35.896 -65.750 1.00 45.00 219 GLN A CA 1
ATOM 1691 C C . GLN A 1 219 ? 26.582 34.711 -65.408 1.00 45.00 219 GLN A C 1
ATOM 1693 O O . GLN A 1 219 ? 25.995 34.109 -66.302 1.00 45.00 219 GLN A O 1
ATOM 1698 N N . ASN A 1 220 ? 26.391 34.441 -64.120 1.00 34.78 220 ASN A N 1
ATOM 1699 C CA . ASN A 1 220 ? 25.042 34.457 -63.565 1.00 34.78 220 ASN A CA 1
ATOM 1700 C C . ASN A 1 220 ? 25.094 34.632 -62.051 1.00 34.78 220 ASN A C 1
ATOM 1702 O O . ASN A 1 220 ? 25.433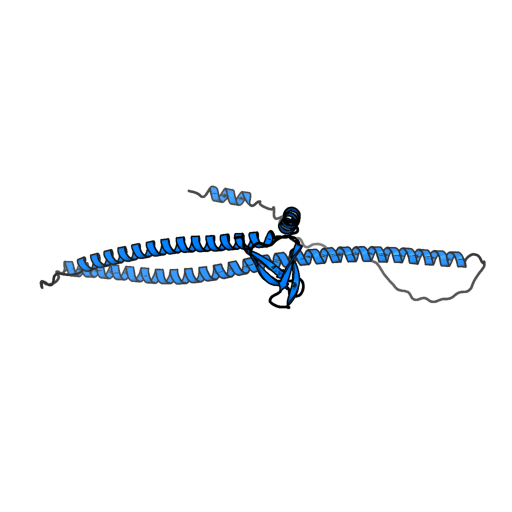 33.746 -61.272 1.00 34.78 220 ASN A O 1
ATOM 1706 N N . THR A 1 221 ? 24.748 35.851 -61.677 1.00 43.38 221 THR A N 1
ATOM 1707 C CA . THR A 1 221 ? 24.457 36.317 -60.339 1.00 43.38 221 THR A CA 1
ATOM 1708 C C . THR A 1 221 ? 23.190 35.626 -59.838 1.00 43.38 221 THR A C 1
ATOM 1710 O O . THR A 1 221 ? 22.117 35.798 -60.408 1.00 43.38 221 THR A O 1
ATOM 1713 N N . THR A 1 222 ? 23.266 34.907 -58.726 1.00 39.06 222 THR A N 1
ATOM 1714 C CA . THR A 1 222 ? 22.168 34.889 -57.754 1.00 39.06 222 THR A CA 1
ATOM 1715 C C . THR A 1 222 ? 22.801 34.886 -56.375 1.00 39.06 222 THR A C 1
ATOM 1717 O O . THR A 1 222 ? 23.428 33.921 -55.951 1.00 39.06 222 THR A O 1
ATOM 1720 N N . GLN A 1 223 ? 22.699 36.043 -55.730 1.00 39.75 223 GLN A N 1
ATOM 1721 C CA . GLN A 1 223 ? 23.089 36.264 -54.351 1.00 39.75 223 GLN A CA 1
ATOM 1722 C C . GLN A 1 223 ? 22.173 35.429 -53.454 1.00 39.75 223 GLN A C 1
ATOM 1724 O O . GLN A 1 223 ? 20.953 35.565 -53.535 1.00 39.75 223 GLN A O 1
ATOM 1729 N N . ILE A 1 224 ? 22.748 34.605 -52.582 1.00 34.44 224 ILE A N 1
ATOM 1730 C CA . ILE A 1 224 ? 22.069 34.219 -51.347 1.00 34.44 224 ILE A CA 1
ATOM 1731 C C . ILE A 1 224 ? 22.769 34.992 -50.240 1.00 34.44 224 ILE A C 1
ATOM 1733 O O . ILE A 1 224 ? 23.912 34.719 -49.880 1.00 34.44 224 ILE A O 1
ATOM 1737 N N . LEU A 1 225 ? 22.069 36.024 -49.788 1.00 38.28 225 LEU A N 1
ATOM 1738 C CA . LEU A 1 225 ? 22.396 36.833 -48.632 1.00 38.28 225 LEU A CA 1
ATOM 1739 C C . LEU A 1 225 ? 22.269 35.939 -47.387 1.00 38.28 225 LEU A C 1
ATOM 1741 O O . LEU A 1 225 ? 21.167 35.517 -47.044 1.00 38.28 225 LEU A O 1
ATOM 1745 N N . VAL A 1 226 ? 23.382 35.646 -46.720 1.00 35.97 226 VAL A N 1
ATOM 1746 C CA . VAL A 1 226 ? 23.379 35.225 -45.315 1.00 35.97 226 VAL A CA 1
ATOM 1747 C C . VAL A 1 226 ? 24.193 36.272 -44.575 1.00 35.97 226 VAL A C 1
ATOM 1749 O O . VAL A 1 226 ? 25.419 36.281 -44.623 1.00 35.97 226 VAL A O 1
ATOM 1752 N N . THR A 1 227 ? 23.485 37.229 -43.989 1.00 34.31 227 THR A N 1
ATOM 1753 C CA . THR A 1 227 ? 24.020 38.146 -42.987 1.00 34.31 227 THR A CA 1
ATOM 1754 C C . THR A 1 227 ? 24.062 37.412 -41.653 1.00 34.31 227 THR A C 1
ATOM 1756 O O . THR A 1 227 ? 23.007 37.110 -41.096 1.00 34.31 227 THR A O 1
ATOM 1759 N N . ASP A 1 228 ? 25.267 37.153 -41.155 1.00 37.88 228 ASP A N 1
ATOM 1760 C CA . ASP A 1 228 ? 25.516 37.020 -39.723 1.00 37.88 228 ASP A CA 1
ATOM 1761 C C . ASP A 1 228 ? 25.777 38.428 -39.175 1.00 37.88 228 ASP A C 1
ATOM 1763 O O . ASP A 1 228 ? 26.762 39.065 -39.544 1.00 37.88 228 ASP A O 1
ATOM 1767 N N . GLU A 1 229 ? 24.900 38.911 -38.297 1.00 36.31 229 GLU A N 1
ATOM 1768 C CA . GLU A 1 229 ? 25.226 39.981 -37.353 1.00 36.31 229 GLU A CA 1
ATOM 1769 C C . GLU A 1 229 ? 24.788 39.539 -35.952 1.00 36.31 229 GLU A C 1
ATOM 1771 O O . GLU A 1 229 ? 23.603 39.471 -35.618 1.00 36.31 229 GLU A O 1
ATOM 1776 N N . GLU A 1 230 ? 25.786 39.215 -35.131 1.00 39.59 230 GLU A N 1
ATOM 1777 C CA . GLU A 1 230 ? 25.709 39.376 -33.685 1.00 39.59 230 GLU A CA 1
ATOM 1778 C C . GLU A 1 230 ? 25.679 40.879 -33.360 1.00 39.59 230 GLU A C 1
ATOM 1780 O O . GLU A 1 230 ? 26.544 41.609 -33.822 1.00 39.59 230 GLU A O 1
ATOM 1785 N N . GLU A 1 231 ? 24.743 41.345 -32.527 1.00 34.53 231 GLU A N 1
ATOM 1786 C CA . GLU A 1 231 ? 25.085 41.926 -31.217 1.00 34.53 231 GLU A CA 1
ATOM 1787 C C . GLU A 1 231 ? 23.849 42.365 -30.406 1.00 34.53 231 GLU A C 1
ATOM 1789 O O . GLU A 1 231 ? 23.020 43.182 -30.798 1.00 34.53 231 GLU A O 1
ATOM 1794 N N . GLN A 1 232 ? 23.778 41.769 -29.217 1.00 40.47 232 GLN A N 1
ATOM 1795 C CA . GLN A 1 232 ? 23.299 42.269 -27.927 1.00 40.47 232 GLN A CA 1
ATOM 1796 C C . GLN A 1 232 ? 22.579 43.632 -27.849 1.00 40.47 232 GLN A C 1
ATOM 1798 O O . GLN A 1 232 ? 23.191 44.688 -27.991 1.00 40.47 232 GLN A O 1
ATOM 1803 N N . LYS A 1 233 ? 21.350 43.615 -27.301 1.00 32.22 233 LYS A N 1
ATOM 1804 C CA . LYS A 1 233 ? 20.947 44.575 -26.253 1.00 32.22 233 LYS A CA 1
ATOM 1805 C C . LYS A 1 233 ? 19.678 44.148 -25.507 1.00 32.22 233 LYS A C 1
ATOM 1807 O O . LYS A 1 233 ? 18.578 44.259 -26.032 1.00 32.22 233 LYS A O 1
ATOM 1812 N N . SER A 1 234 ? 19.819 43.780 -24.236 1.00 31.19 234 SER A N 1
ATOM 1813 C CA . SER A 1 234 ? 18.828 44.152 -23.216 1.00 31.19 234 SER A CA 1
ATOM 1814 C C . SER A 1 234 ? 19.439 44.052 -21.821 1.00 31.19 234 SER A C 1
ATOM 1816 O O . SER A 1 234 ? 19.730 42.968 -21.314 1.00 31.19 234 SER A O 1
ATOM 1818 N N . GLU A 1 235 ? 19.641 45.221 -21.222 1.00 31.80 235 GLU A N 1
ATOM 1819 C CA . GLU A 1 235 ? 20.016 45.418 -19.831 1.00 31.80 235 GLU A CA 1
ATOM 1820 C C . GLU A 1 235 ? 18.906 44.989 -18.856 1.00 31.80 235 GLU A C 1
ATOM 1822 O O . GLU A 1 235 ? 17.724 45.215 -19.086 1.00 31.80 235 GLU A O 1
ATOM 1827 N N . LYS A 1 236 ? 19.367 44.458 -17.716 1.00 34.94 236 LYS A N 1
ATOM 1828 C CA . LYS A 1 236 ? 18.832 44.593 -16.348 1.00 34.94 236 LYS A CA 1
ATOM 1829 C C . LYS A 1 236 ? 17.322 44.402 -16.125 1.00 34.94 236 LYS A C 1
ATOM 1831 O O . LYS A 1 236 ? 16.540 45.343 -16.177 1.00 34.94 236 LYS A O 1
ATOM 1836 N N . SER A 1 237 ? 16.996 43.273 -15.489 1.00 28.92 237 SER A N 1
ATOM 1837 C CA . SER A 1 237 ? 16.233 43.338 -14.237 1.00 28.92 237 SER A CA 1
ATOM 1838 C C . SER A 1 237 ? 16.803 42.351 -13.217 1.00 28.92 237 SER A C 1
ATOM 1840 O O . SER A 1 237 ? 16.938 41.156 -13.473 1.00 28.92 237 SER A O 1
ATOM 1842 N N . VAL A 1 238 ? 17.196 42.905 -12.078 1.00 41.44 238 VAL A N 1
ATOM 1843 C CA . VAL A 1 238 ? 17.623 42.231 -10.857 1.00 41.44 238 VAL A CA 1
ATOM 1844 C C . VAL A 1 238 ? 16.437 41.456 -10.285 1.00 41.44 238 VAL A C 1
ATOM 1846 O O . VAL A 1 238 ? 15.450 42.092 -9.951 1.00 41.44 238 VAL A O 1
ATOM 1849 N N . ILE A 1 239 ? 16.561 40.137 -10.099 1.00 31.41 239 ILE A N 1
ATOM 1850 C CA . ILE A 1 239 ? 15.989 39.391 -8.964 1.00 31.41 239 ILE A CA 1
ATOM 1851 C C . ILE A 1 239 ? 16.958 38.248 -8.633 1.00 31.41 239 ILE A C 1
ATOM 1853 O O . ILE A 1 239 ? 17.394 37.463 -9.472 1.00 31.41 239 ILE A O 1
ATOM 1857 N N . SER A 1 240 ? 17.341 38.234 -7.368 1.00 35.03 240 SER A N 1
ATOM 1858 C CA . SER A 1 240 ? 18.327 37.398 -6.708 1.00 35.03 240 SER A CA 1
ATOM 1859 C C . SER A 1 240 ? 17.945 35.915 -6.675 1.00 35.03 240 SER A C 1
ATOM 1861 O O . SER A 1 240 ? 16.879 35.530 -6.201 1.00 35.03 240 SER A O 1
ATOM 1863 N N . GLN A 1 241 ? 18.876 35.049 -7.080 1.00 35.94 241 GLN A N 1
ATOM 1864 C CA . GLN A 1 241 ? 18.843 33.634 -6.712 1.00 35.94 241 GLN A CA 1
ATOM 1865 C C . GLN A 1 241 ? 19.181 33.470 -5.220 1.00 35.94 241 GLN A C 1
ATOM 1867 O O . GLN A 1 241 ? 20.273 33.871 -4.802 1.00 35.94 241 GLN A O 1
ATOM 1872 N N . PRO A 1 242 ? 18.355 32.793 -4.402 1.00 36.53 242 PRO A N 1
ATOM 1873 C CA . PRO A 1 242 ? 18.843 32.234 -3.157 1.00 36.53 242 PRO A CA 1
ATOM 1874 C C . PRO A 1 242 ? 19.579 30.922 -3.461 1.00 36.53 242 PRO A C 1
ATOM 1876 O O . PRO A 1 242 ? 18.977 29.908 -3.816 1.00 36.53 242 PRO A O 1
ATOM 1879 N N . LYS A 1 243 ? 20.903 30.925 -3.262 1.00 43.69 243 LYS A N 1
ATOM 1880 C CA . LYS A 1 243 ? 21.719 29.710 -3.126 1.00 43.69 243 LYS A CA 1
ATOM 1881 C C . LYS A 1 243 ? 21.132 28.840 -2.008 1.00 43.69 243 LYS A C 1
ATOM 1883 O O . LYS A 1 243 ? 21.401 29.074 -0.827 1.00 43.69 243 LYS A O 1
ATOM 1888 N N . ARG A 1 244 ? 20.350 27.813 -2.351 1.00 40.75 244 ARG A N 1
ATOM 1889 C CA . ARG A 1 244 ? 19.961 26.769 -1.396 1.00 40.75 244 ARG A CA 1
ATOM 1890 C C . ARG A 1 244 ? 21.181 25.901 -1.108 1.00 40.75 244 ARG A C 1
ATOM 1892 O O . ARG A 1 244 ? 21.471 24.941 -1.811 1.00 40.75 244 ARG A O 1
ATOM 1899 N N . LYS A 1 245 ? 21.898 26.267 -0.043 1.00 40.62 245 LYS A N 1
ATOM 1900 C CA . LYS A 1 245 ? 22.819 25.375 0.664 1.00 40.62 245 LYS A CA 1
ATOM 1901 C C . LYS A 1 245 ? 22.049 24.101 1.012 1.00 40.62 245 LYS A C 1
ATOM 1903 O O . LYS A 1 245 ? 21.089 24.145 1.781 1.00 40.62 245 LYS A O 1
ATOM 1908 N N . SER A 1 246 ? 22.472 22.984 0.442 1.00 45.28 246 SER A N 1
ATOM 1909 C CA . SER A 1 246 ? 22.085 21.638 0.843 1.00 45.28 246 SER A CA 1
ATOM 1910 C C . SER A 1 246 ? 22.420 21.442 2.323 1.00 45.28 246 SER A C 1
ATOM 1912 O O . SER A 1 246 ? 23.559 21.149 2.686 1.00 45.28 246 SER A O 1
ATOM 1914 N N . ARG A 1 247 ? 21.433 21.650 3.201 1.00 50.72 247 ARG A N 1
ATOM 1915 C CA . ARG A 1 247 ? 21.507 21.196 4.591 1.00 50.72 247 ARG A CA 1
ATOM 1916 C C . ARG A 1 247 ? 21.353 19.682 4.568 1.00 50.72 247 ARG A C 1
ATOM 1918 O O . ARG A 1 247 ? 20.296 19.164 4.227 1.00 50.72 247 ARG A O 1
ATOM 1925 N N . SER A 1 248 ? 22.444 18.993 4.878 1.00 52.38 248 SER A N 1
ATOM 1926 C CA . SER A 1 248 ? 22.479 17.549 5.045 1.00 52.38 248 SER A CA 1
ATOM 1927 C C . SER A 1 248 ? 21.438 17.108 6.082 1.00 52.38 248 SER A C 1
ATOM 1929 O O . SER A 1 248 ? 21.262 17.740 7.125 1.00 52.38 248 SER A O 1
ATOM 1931 N N . PHE A 1 249 ? 20.774 15.983 5.813 1.00 48.00 249 PHE A N 1
ATOM 1932 C CA . PHE A 1 249 ? 19.782 15.337 6.685 1.00 48.00 249 PHE A CA 1
ATOM 1933 C C . PHE A 1 249 ? 20.291 15.026 8.110 1.00 48.00 249 PHE A C 1
ATOM 1935 O O . PHE A 1 249 ? 19.506 14.707 9.000 1.00 48.00 249 PHE A O 1
ATOM 1942 N N . LYS A 1 250 ? 21.595 15.184 8.359 1.00 52.72 250 LYS A N 1
ATOM 1943 C CA . LYS A 1 250 ? 22.229 15.003 9.666 1.00 52.72 250 LYS A CA 1
ATOM 1944 C C . LYS A 1 250 ? 21.813 16.078 10.683 1.00 52.72 250 LYS A C 1
ATOM 1946 O O . LYS A 1 250 ? 21.569 15.754 11.836 1.00 52.72 250 LYS A O 1
ATOM 1951 N N . ALA A 1 251 ? 21.592 17.323 10.248 1.00 52.16 251 ALA A N 1
ATOM 1952 C CA . ALA A 1 251 ? 21.235 18.426 11.151 1.00 52.16 251 ALA A CA 1
ATOM 1953 C C . ALA A 1 251 ? 19.772 18.402 11.648 1.00 52.16 251 ALA A C 1
ATOM 1955 O O . ALA A 1 251 ? 19.451 19.039 12.648 1.00 52.16 251 ALA A O 1
ATOM 1956 N N . VAL A 1 252 ? 18.877 17.681 10.960 1.00 54.28 252 VAL A N 1
ATOM 1957 C CA . VAL A 1 252 ? 17.475 17.510 11.391 1.00 54.28 252 VAL A CA 1
ATOM 1958 C C . VAL A 1 252 ? 17.351 16.333 12.365 1.00 54.28 252 VAL A C 1
ATOM 1960 O O . VAL A 1 252 ? 16.588 16.408 13.325 1.00 54.28 252 VAL A O 1
ATOM 1963 N N . SER A 1 253 ? 18.167 15.288 12.181 1.00 54.41 253 SER A N 1
ATOM 1964 C CA . SER A 1 253 ? 18.202 14.124 13.075 1.00 54.41 253 SER A CA 1
ATOM 1965 C C . SER A 1 253 ? 18.729 14.453 14.477 1.00 54.41 253 SER A C 1
ATOM 1967 O O . SER A 1 253 ? 18.265 13.853 15.445 1.00 54.41 253 SER A O 1
ATOM 1969 N N . ASP A 1 254 ? 19.664 15.398 14.605 1.00 52.78 254 ASP A N 1
ATOM 1970 C CA . ASP A 1 254 ? 20.236 15.753 15.912 1.00 52.78 254 ASP A CA 1
ATOM 1971 C C . ASP A 1 254 ? 19.314 16.678 16.728 1.00 52.78 254 ASP A C 1
ATOM 1973 O O . ASP A 1 254 ? 19.334 16.644 17.956 1.00 52.78 254 ASP A O 1
ATOM 1977 N N . LYS A 1 255 ? 18.413 17.421 16.069 1.00 54.72 255 LYS A N 1
ATOM 1978 C CA . LYS A 1 255 ? 17.430 18.297 16.735 1.00 54.72 255 LYS A CA 1
ATOM 1979 C C . LYS A 1 255 ? 16.206 17.555 17.290 1.00 54.72 255 LYS A C 1
ATOM 1981 O O . LYS A 1 255 ? 15.563 18.045 18.209 1.00 54.72 255 LYS A O 1
ATOM 1986 N N . LEU A 1 256 ? 15.902 16.367 16.761 1.00 54.00 256 LEU A N 1
ATOM 1987 C CA . LEU A 1 256 ? 14.840 15.486 17.271 1.00 54.00 256 LEU A CA 1
ATOM 1988 C C . LEU A 1 256 ? 15.290 14.654 18.481 1.00 54.00 256 LEU A C 1
ATOM 1990 O O . LEU A 1 256 ? 14.458 14.233 19.278 1.00 54.00 256 LEU A O 1
ATOM 1994 N N . LYS A 1 257 ? 16.602 14.452 18.661 1.00 55.94 257 LYS A N 1
ATOM 1995 C CA . LYS A 1 257 ? 17.149 13.776 19.848 1.00 55.94 257 LYS A CA 1
ATOM 1996 C C . LYS A 1 257 ? 17.243 14.685 21.075 1.00 55.94 257 LYS A C 1
ATOM 1998 O O . LYS A 1 257 ? 17.235 14.169 22.185 1.00 55.94 257 LYS A O 1
ATOM 2003 N N . SER A 1 258 ? 17.278 16.007 20.896 1.00 52.81 258 SER A N 1
ATOM 2004 C CA . SER A 1 258 ? 17.315 16.981 21.999 1.00 52.81 258 SER A CA 1
ATOM 2005 C C . SER A 1 258 ? 15.935 17.392 22.533 1.00 52.81 258 SER A C 1
ATOM 2007 O O . SER A 1 258 ? 15.870 18.210 23.439 1.00 52.81 258 SER A O 1
ATOM 2009 N N . LEU A 1 259 ? 14.843 16.869 21.963 1.00 49.88 259 LEU A N 1
ATOM 2010 C CA . LEU A 1 259 ? 13.456 17.165 22.360 1.00 49.88 259 LEU A CA 1
ATOM 2011 C C . LEU A 1 259 ? 12.808 16.039 23.186 1.00 49.88 259 LEU A C 1
ATOM 2013 O O . LEU A 1 259 ? 11.601 16.043 23.393 1.00 49.88 259 LEU A O 1
ATOM 2017 N N . LYS A 1 260 ? 13.605 15.083 23.680 1.00 49.62 260 LYS A N 1
ATOM 2018 C CA . LYS A 1 260 ? 13.186 14.226 24.794 1.00 49.62 260 LYS A CA 1
ATOM 2019 C C . LYS A 1 260 ? 13.457 14.955 26.110 1.00 49.62 260 LYS A C 1
ATOM 2021 O O . LYS A 1 260 ? 14.539 14.797 26.670 1.00 49.62 260 LYS A O 1
ATOM 2026 N N . LEU A 1 261 ? 12.476 15.742 26.541 1.00 43.22 261 LEU A N 1
ATOM 2027 C CA . LEU A 1 261 ? 12.157 16.086 27.929 1.00 43.22 261 LEU A CA 1
ATOM 2028 C C . LEU A 1 261 ? 10.653 16.357 27.987 1.00 43.22 261 LEU A C 1
ATOM 2030 O O . LEU A 1 261 ? 10.209 17.248 27.231 1.00 43.22 261 LEU A O 1
#

Foldseek 3Di:
DDWDWDADPVPRDTDIDDPDDQQDWDQDPPPRDIDGDHPPPCVVVVVVVVVVPDDPVVVVVVVVVVVVVVVVVVVVVVVVVVVVVVVVVVVVVVVVVVVVVVVVPDPPDDDDQDPVNVVVVVVVVVVVVVVVVVVVVVVVVVVVVVVVVVVVVVVVVVVVVVVVVVVVVVVVVVVVVVVVVVVVVVVVVVVVVVVVVVVVVVVVVVVVPPDDDDDDDDDDDDDDDDDDDDDDDDDDDDDDDDPPDPDPPVVVVVVVVVPPD

Radius of gyration: 47.31 Å; chains: 1; bounding box: 89×106×124 Å

Sequence (261 aa):
MAKSTFYCSHCGKGNVVDSPINGQKFNCLNCRQTNTIDIIVDNVQRVKEMSKRQPVAHNTNQLANIHRKKTLLDKNIDLLEKIEEMESDSQHLKSEYLEMTKQISVPSNSGGISEEQFDELKKSLDVIGTVKEELESFQGLKDQVEKITSLVEIVNELKSNQKNLSKESSSSQHVMNNIAGDVQSLRKSVEGLISSVNNISTQTVAIATDSSPSPLVPQNTTQILVTDEEEQKSEKSVISQPKRKSRSFKAVSDKLKSLKL